Protein AF-0000000083297091 (afdb_homodimer)

InterPro domains:
  IPR038976 Protein snakeskin [PTHR36692] (12-128)

Sequence (276 aa):
MAVNKAAVKAPSGMIKFLCLALTIVVLVLARAGFDGSESTYHNLDHRWLTIITFGGYCIIFSTMIVTYLLGSGVPDKMEIVFSFVGCCLFIATGSVHVEHHSGNDTGLAMGSLSIITGIILFLDCILLAKAMKARGQIMAVNKAAVKAPSGMIKFLCLALTIVVLVLARAGFDGSESTYHNLDHRWLTIITFGGYCIIFSTMIVTYLLGSGVPDKMEIVFSFVGCCLFIATGSVHVEHHSGNDTGLAMGSLSIITGIILFLDCILLAKAMKARGQI

Structure (mmCIF, N/CA/C/O backbone):
data_AF-0000000083297091-model_v1
#
loop_
_entity.id
_entity.type
_entity.pdbx_description
1 polymer 'MARVEL domain-containing protein'
#
loop_
_atom_site.group_PDB
_atom_site.id
_atom_site.type_symbol
_atom_site.label_atom_id
_atom_site.label_alt_id
_atom_site.label_comp_id
_atom_site.label_asym_id
_atom_site.label_entity_id
_atom_site.label_seq_id
_atom_site.pdbx_PDB_ins_code
_atom_site.Cartn_x
_atom_site.Cartn_y
_atom_site.Cartn_z
_atom_site.occupancy
_atom_site.B_iso_or_equiv
_atom_site.auth_seq_id
_atom_site.auth_comp_id
_atom_site.auth_asym_id
_atom_site.auth_atom_id
_atom_site.pdbx_PDB_model_num
ATOM 1 N N . MET A 1 1 ? -9.844 24.438 -5.367 1 38.22 1 MET A N 1
ATOM 2 C CA . MET A 1 1 ? -8.867 23.719 -4.547 1 38.22 1 MET A CA 1
ATOM 3 C C . MET A 1 1 ? -7.559 23.531 -5.305 1 38.22 1 MET A C 1
ATOM 5 O O . MET A 1 1 ? -7.535 22.875 -6.352 1 38.22 1 MET A O 1
ATOM 9 N N . ALA A 1 2 ? -6.727 24.328 -5.352 1 44.31 2 ALA A N 1
ATOM 10 C CA . ALA A 1 2 ? -5.574 24.609 -6.199 1 44.31 2 ALA A CA 1
ATOM 11 C C . ALA A 1 2 ? -4.551 23.484 -6.129 1 44.31 2 ALA A C 1
ATOM 13 O O . ALA A 1 2 ? -4.25 22.969 -5.047 1 44.31 2 ALA A O 1
ATOM 14 N N . VAL A 1 3 ? -4.531 22.578 -7.105 1 51.47 3 VAL A N 1
ATOM 15 C CA . VAL A 1 3 ? -3.357 21.734 -7.281 1 51.47 3 VAL A CA 1
ATOM 16 C C . VAL A 1 3 ? -2.102 22.484 -6.855 1 51.47 3 VAL A C 1
ATOM 18 O O . VAL A 1 3 ? -1.786 23.547 -7.41 1 51.47 3 VAL A O 1
ATOM 21 N N . ASN A 1 4 ? -1.716 22.391 -5.609 1 57.5 4 ASN A N 1
ATOM 22 C CA . ASN A 1 4 ? -0.544 23.156 -5.176 1 57.5 4 ASN A CA 1
ATOM 23 C C . ASN A 1 4 ? 0.713 22.703 -5.918 1 57.5 4 ASN A C 1
ATOM 25 O O . ASN A 1 4 ? 1.406 21.781 -5.477 1 57.5 4 ASN A O 1
ATOM 29 N N . LYS A 1 5 ? 0.743 23.016 -7.191 1 60.75 5 LYS A N 1
ATOM 30 C CA . LYS A 1 5 ? 1.925 22.766 -8.008 1 60.75 5 LYS A CA 1
ATOM 31 C C . LYS A 1 5 ? 3.205 23.047 -7.227 1 60.75 5 LYS A C 1
ATOM 33 O O . LYS A 1 5 ? 4.219 22.375 -7.426 1 60.75 5 LYS A O 1
ATOM 38 N N . ALA A 1 6 ? 3.137 23.953 -6.426 1 59.31 6 ALA A N 1
ATOM 39 C CA . ALA A 1 6 ? 4.309 24.312 -5.633 1 59.31 6 ALA A CA 1
ATOM 40 C C . ALA A 1 6 ? 4.75 23.156 -4.738 1 59.31 6 ALA A C 1
ATOM 42 O O . ALA A 1 6 ? 5.945 22.938 -4.527 1 59.31 6 ALA A O 1
ATOM 43 N N . ALA A 1 7 ? 3.754 22.391 -4.387 1 61.78 7 ALA A N 1
ATOM 44 C CA . ALA A 1 7 ? 4.059 21.266 -3.494 1 61.78 7 ALA A CA 1
ATOM 45 C C . ALA A 1 7 ? 4.684 20.109 -4.258 1 61.78 7 ALA A C 1
ATOM 47 O O . ALA A 1 7 ? 5.598 19.453 -3.76 1 61.78 7 ALA A O 1
ATOM 48 N N . VAL A 1 8 ? 4.18 19.984 -5.453 1 62.72 8 VAL A N 1
ATOM 49 C CA . VAL A 1 8 ? 4.727 18.906 -6.285 1 62.72 8 VAL A CA 1
ATOM 50 C C . VAL A 1 8 ? 6.137 19.281 -6.734 1 62.72 8 VAL A C 1
ATOM 52 O O . VAL A 1 8 ? 6.957 18.406 -7.012 1 62.72 8 VAL A O 1
ATOM 55 N N . LYS A 1 9 ? 6.375 20.438 -6.754 1 64.69 9 LYS A N 1
ATOM 56 C CA . LYS A 1 9 ? 7.676 20.906 -7.227 1 64.69 9 LYS A CA 1
ATOM 57 C C . LYS A 1 9 ? 8.711 20.891 -6.105 1 64.69 9 LYS A C 1
ATOM 59 O O . LYS A 1 9 ? 9.914 20.906 -6.363 1 64.69 9 LYS A O 1
ATOM 64 N N . ALA A 1 10 ? 8.273 20.562 -5.066 1 71.25 10 ALA A N 1
ATOM 65 C CA . ALA A 1 10 ? 9.234 20.484 -3.969 1 71.25 10 ALA A CA 1
ATOM 66 C C . ALA A 1 10 ? 10.094 19.219 -4.09 1 71.25 10 ALA A C 1
ATOM 68 O O . ALA A 1 10 ? 9.68 18.234 -4.707 1 71.25 10 ALA A O 1
ATOM 69 N N . PRO A 1 11 ? 11.375 19.297 -3.807 1 76.12 11 PRO A N 1
ATOM 70 C CA . PRO A 1 11 ? 12.297 18.172 -3.922 1 76.12 11 PRO A CA 1
ATOM 71 C C . PRO A 1 11 ? 11.68 16.859 -3.473 1 76.12 11 PRO A C 1
ATOM 73 O O . PRO A 1 11 ? 11.891 15.82 -4.109 1 76.12 11 PRO A O 1
ATOM 76 N N . SER A 1 12 ? 10.867 16.891 -2.568 1 75.81 12 SER A N 1
ATOM 77 C CA . SER A 1 12 ? 10.211 15.688 -2.078 1 75.81 12 SER A CA 1
ATOM 78 C C . SER A 1 12 ? 9.164 15.188 -3.072 1 75.81 12 SER A C 1
ATOM 80 O O . SER A 1 12 ? 9.008 13.977 -3.256 1 75.81 12 SER A O 1
ATOM 82 N N . GLY A 1 13 ? 8.484 16.109 -3.719 1 78.69 13 GLY A N 1
ATOM 83 C CA . GLY A 1 13 ? 7.504 15.75 -4.727 1 78.69 13 GLY A CA 1
ATOM 84 C C . GLY A 1 13 ? 8.109 15.078 -5.945 1 78.69 13 GLY A C 1
ATOM 85 O O . GLY A 1 13 ? 7.578 14.086 -6.445 1 78.69 13 GLY A O 1
ATOM 86 N N . MET A 1 14 ? 9.266 15.523 -6.336 1 83.44 14 MET A N 1
ATOM 87 C CA . MET A 1 14 ? 9.953 14.977 -7.5 1 83.44 14 MET A CA 1
ATOM 88 C C . MET A 1 14 ? 10.406 13.547 -7.238 1 83.44 14 MET A C 1
ATOM 90 O O . MET A 1 14 ? 10.312 12.688 -8.117 1 83.44 14 MET A O 1
ATOM 94 N N . ILE A 1 15 ? 10.867 13.336 -6.129 1 87.94 15 ILE A N 1
ATOM 95 C CA . ILE A 1 15 ? 11.352 12.008 -5.754 1 87.94 15 ILE A CA 1
ATOM 96 C C . ILE A 1 15 ? 10.188 11.016 -5.75 1 87.94 15 ILE A C 1
ATOM 98 O O . ILE A 1 15 ? 10.344 9.867 -6.164 1 87.94 15 ILE A O 1
ATOM 102 N N . LYS A 1 16 ? 9.062 11.562 -5.355 1 84.56 16 LYS A N 1
ATOM 103 C CA . LYS A 1 16 ? 7.898 10.688 -5.297 1 84.56 16 LYS A CA 1
ATOM 104 C C . LYS A 1 16 ? 7.438 10.297 -6.695 1 84.56 16 LYS A C 1
ATOM 106 O O . LYS A 1 16 ? 6.98 9.172 -6.91 1 84.56 16 LYS A O 1
ATOM 111 N N . PHE A 1 17 ? 7.613 11.188 -7.562 1 89 17 PHE A N 1
ATOM 112 C CA . PHE A 1 17 ? 7.258 10.883 -8.945 1 89 17 PHE A CA 1
ATOM 113 C C . PHE A 1 17 ? 8.227 9.867 -9.539 1 89 17 PHE A C 1
ATOM 115 O O . PHE A 1 17 ? 7.809 8.953 -10.258 1 89 17 PHE A O 1
ATOM 122 N N . LEU A 1 18 ? 9.406 10.102 -9.227 1 91.25 18 LEU A N 1
ATOM 123 C CA . LEU A 1 18 ? 10.43 9.172 -9.695 1 91.25 18 LEU A CA 1
ATOM 124 C C . LEU A 1 18 ? 10.195 7.773 -9.133 1 91.25 18 LEU A C 1
ATOM 126 O O . LEU A 1 18 ? 10.289 6.781 -9.859 1 91.25 18 LEU A O 1
ATOM 130 N N . CYS A 1 19 ? 9.852 7.73 -7.883 1 94.56 19 CYS A N 1
ATOM 131 C CA . CYS A 1 19 ? 9.602 6.453 -7.227 1 94.56 19 CYS A CA 1
ATOM 132 C C . CYS A 1 19 ? 8.398 5.754 -7.844 1 94.56 19 CYS A C 1
ATOM 134 O O . CYS A 1 19 ? 8.422 4.539 -8.062 1 94.56 19 CYS A O 1
ATOM 136 N N . LEU A 1 20 ? 7.422 6.539 -8.117 1 93.75 20 LEU A N 1
ATOM 137 C CA . LEU A 1 20 ? 6.227 5.969 -8.734 1 93.75 20 LEU A CA 1
ATOM 138 C C . LEU A 1 20 ? 6.547 5.41 -10.117 1 93.75 20 LEU A C 1
ATOM 140 O O . LEU A 1 20 ? 6.156 4.285 -10.445 1 93.75 20 LEU A O 1
ATOM 144 N N . ALA A 1 21 ? 7.227 6.188 -10.898 1 94.06 21 ALA A N 1
ATOM 145 C CA . ALA A 1 21 ? 7.602 5.754 -12.242 1 94.06 21 ALA A CA 1
ATOM 146 C C . ALA A 1 21 ? 8.398 4.449 -12.195 1 94.06 21 ALA A C 1
ATOM 148 O O . ALA A 1 21 ? 8.094 3.508 -12.93 1 94.06 21 ALA A O 1
ATOM 149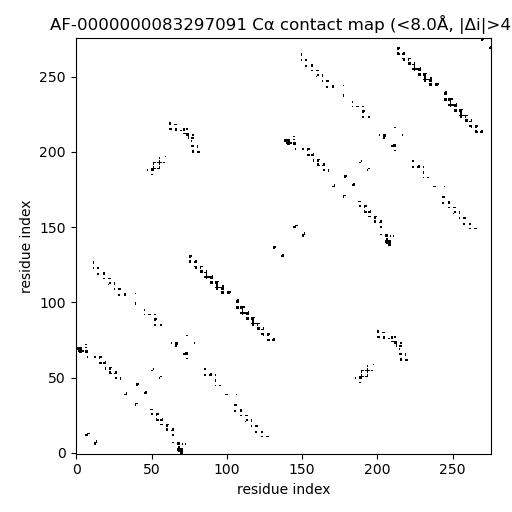 N N . LEU A 1 22 ? 9.375 4.363 -11.375 1 95.5 22 LEU A N 1
ATOM 150 C CA . LEU A 1 22 ? 10.211 3.174 -11.25 1 95.5 22 LEU A CA 1
ATOM 151 C C . LEU A 1 22 ? 9.391 1.985 -10.75 1 95.5 22 LEU A C 1
ATOM 153 O O . LEU A 1 22 ? 9.578 0.86 -11.219 1 95.5 22 LEU A O 1
ATOM 157 N N . THR A 1 23 ? 8.508 2.279 -9.773 1 95.31 23 THR A N 1
ATOM 158 C CA . THR A 1 23 ? 7.676 1.223 -9.211 1 95.31 23 THR A CA 1
ATOM 159 C C . THR A 1 23 ? 6.777 0.613 -10.281 1 95.31 23 THR A C 1
ATOM 161 O O . THR A 1 23 ? 6.57 -0.602 -10.312 1 95.31 23 THR A O 1
ATOM 164 N N . ILE A 1 24 ? 6.246 1.419 -11.188 1 94.62 24 ILE A N 1
ATOM 165 C CA . ILE A 1 24 ? 5.41 0.93 -12.281 1 94.62 24 ILE A CA 1
ATOM 166 C C . ILE A 1 24 ? 6.238 0.053 -13.219 1 94.62 24 ILE A C 1
ATOM 168 O O . ILE A 1 24 ? 5.793 -1.021 -13.625 1 94.62 24 ILE A O 1
ATOM 172 N N . VAL A 1 25 ? 7.43 0.491 -13.555 1 93.88 25 VAL A N 1
ATOM 173 C CA . VAL A 1 25 ? 8.312 -0.243 -14.453 1 93.88 25 VAL A CA 1
ATOM 174 C C . VAL A 1 25 ? 8.617 -1.62 -13.867 1 93.88 25 VAL A C 1
ATOM 176 O O . VAL A 1 25 ? 8.523 -2.633 -14.562 1 93.88 25 VAL A O 1
ATOM 179 N N . VAL A 1 26 ? 8.953 -1.673 -12.57 1 93.25 26 VAL A N 1
ATOM 180 C CA . VAL A 1 26 ? 9.328 -2.949 -11.969 1 93.25 26 VAL A CA 1
ATOM 181 C C . VAL A 1 26 ? 8.102 -3.85 -11.859 1 93.25 26 VAL A C 1
ATOM 183 O O . VAL A 1 26 ? 8.211 -5.074 -11.969 1 93.25 26 VAL A O 1
ATOM 186 N N . LEU A 1 27 ? 6.969 -3.24 -11.68 1 92.12 27 LEU A N 1
ATOM 187 C CA . LEU A 1 27 ? 5.734 -4.008 -11.609 1 92.12 27 LEU A CA 1
ATOM 188 C C . LEU A 1 27 ? 5.426 -4.676 -12.945 1 92.12 27 LEU A C 1
ATOM 190 O O . LEU A 1 27 ? 5.035 -5.844 -12.984 1 92.12 27 LEU A O 1
ATOM 194 N N . VAL A 1 28 ? 5.543 -3.9 -14.008 1 89.38 28 VAL A N 1
ATOM 195 C CA . VAL A 1 28 ? 5.297 -4.426 -15.344 1 89.38 28 VAL A CA 1
ATOM 196 C C . VAL A 1 28 ? 6.305 -5.531 -15.664 1 89.38 28 VAL A C 1
ATOM 198 O O . VAL A 1 28 ? 5.945 -6.562 -16.234 1 89.38 28 VAL A O 1
ATOM 201 N N . LEU A 1 29 ? 7.508 -5.383 -15.289 1 86.19 29 LEU A N 1
ATOM 202 C CA . LEU A 1 29 ? 8.539 -6.391 -15.492 1 86.19 29 LEU A CA 1
ATOM 203 C C . LEU A 1 29 ? 8.234 -7.652 -14.695 1 86.19 29 LEU A C 1
ATOM 205 O O . LEU A 1 29 ? 8.469 -8.766 -15.164 1 86.19 29 LEU A O 1
ATOM 209 N N . ALA A 1 30 ? 7.836 -7.418 -13.453 1 86.38 30 ALA A N 1
ATOM 210 C CA . ALA A 1 30 ? 7.477 -8.547 -12.609 1 86.38 30 ALA A CA 1
ATOM 211 C C . ALA A 1 30 ? 6.355 -9.375 -13.234 1 86.38 30 ALA A C 1
ATOM 213 O O . ALA A 1 30 ? 6.359 -10.602 -13.156 1 86.38 30 ALA A O 1
ATOM 214 N N . ARG A 1 3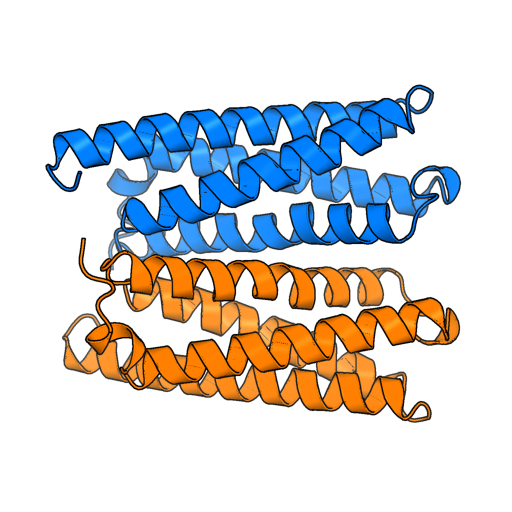1 ? 5.438 -8.711 -13.852 1 84.06 31 ARG A N 1
ATOM 215 C CA . ARG A 1 31 ? 4.34 -9.406 -14.508 1 84.06 31 ARG A CA 1
ATOM 216 C C . ARG A 1 31 ? 4.824 -10.148 -15.75 1 84.06 31 ARG A C 1
ATOM 218 O O . ARG A 1 31 ? 4.398 -11.273 -16.016 1 84.06 31 ARG A O 1
ATOM 225 N N . ALA A 1 32 ? 5.617 -9.523 -16.5 1 80.81 32 ALA A N 1
ATOM 226 C CA . ALA A 1 32 ? 6.191 -10.148 -17.688 1 80.81 32 ALA A CA 1
ATOM 227 C C . ALA A 1 32 ? 7.051 -11.352 -17.328 1 80.81 32 ALA A C 1
ATOM 229 O O . ALA A 1 32 ? 7.098 -12.336 -18.062 1 80.81 32 ALA A O 1
ATOM 230 N N . GLY A 1 33 ? 7.699 -11.188 -16.219 1 74.06 33 GLY A N 1
ATOM 231 C CA . GLY A 1 33 ? 8.5 -12.312 -15.758 1 74.06 33 GLY A CA 1
ATOM 232 C C . GLY A 1 33 ? 7.664 -13.492 -15.297 1 74.06 33 GLY A C 1
ATOM 233 O O . GLY A 1 33 ? 8.086 -14.641 -15.422 1 74.06 33 GLY A O 1
ATOM 234 N N . PHE A 1 34 ? 6.551 -13.195 -14.641 1 67.88 34 PHE A N 1
ATOM 235 C CA . PHE A 1 34 ? 5.656 -14.25 -14.164 1 67.88 34 PHE A CA 1
ATOM 236 C C . PHE A 1 34 ? 5.035 -15 -15.336 1 67.88 34 PHE A C 1
ATOM 238 O O . PHE A 1 34 ? 4.805 -16.203 -15.25 1 67.88 34 PHE A O 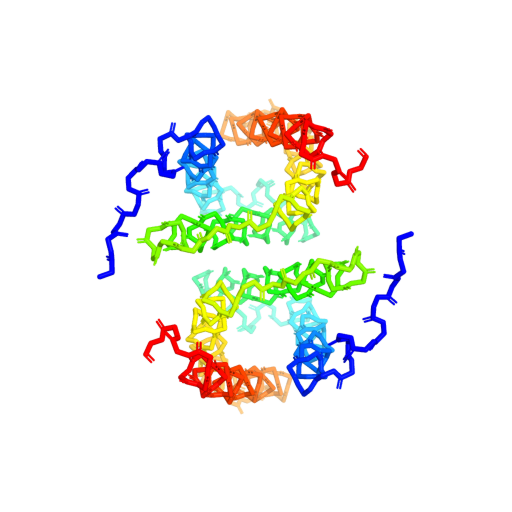1
ATOM 245 N N . ASP A 1 35 ? 4.629 -14.273 -16.266 1 61.59 35 ASP A N 1
ATOM 246 C CA . ASP A 1 35 ? 4.043 -14.906 -17.438 1 61.59 35 ASP A CA 1
ATOM 247 C C . ASP A 1 35 ? 5.051 -15.828 -18.125 1 61.59 35 ASP A C 1
ATOM 249 O O . ASP A 1 35 ? 4.676 -16.859 -18.703 1 61.59 35 ASP A O 1
ATOM 253 N N . GLY A 1 36 ? 6.125 -15.281 -18.359 1 51.91 36 GLY A N 1
ATOM 254 C CA . GLY A 1 36 ? 7.105 -16.078 -19.062 1 51.91 36 GLY A CA 1
ATOM 255 C C . GLY A 1 36 ? 7.664 -17.219 -18.234 1 51.91 36 GLY A C 1
ATOM 256 O O . GLY A 1 36 ? 7.973 -18.297 -18.766 1 51.91 36 GLY A O 1
ATOM 257 N N . SER A 1 37 ? 8.367 -17.078 -16.953 1 49.59 37 SER A N 1
ATOM 258 C CA . SER A 1 37 ? 9.258 -18.062 -16.359 1 49.59 37 SER A CA 1
ATOM 259 C C . SER A 1 37 ? 8.719 -18.562 -15.016 1 49.59 37 SER A C 1
ATOM 261 O O . SER A 1 37 ? 8.641 -17.797 -14.055 1 49.59 37 SER A O 1
ATOM 263 N N . GLU A 1 38 ? 7.57 -19.375 -14.977 1 49.22 38 GLU A N 1
ATOM 264 C CA . GLU A 1 38 ? 7.391 -20.156 -13.766 1 49.22 38 GLU A CA 1
ATOM 265 C C . GLU A 1 38 ? 8.672 -20.188 -12.938 1 49.22 38 GLU A C 1
ATOM 267 O O . GLU A 1 38 ? 8.625 -20.266 -11.703 1 49.22 38 GLU A O 1
ATOM 272 N N . SER A 1 39 ? 9.719 -20.141 -13.75 1 48.09 39 SER A N 1
ATOM 273 C CA . SER A 1 39 ? 11.062 -20.406 -13.242 1 48.09 39 SER A CA 1
ATOM 274 C C . SER A 1 39 ? 11.539 -19.266 -12.336 1 48.09 39 SER A C 1
ATOM 276 O O . SER A 1 39 ? 12.383 -19.469 -11.469 1 48.09 39 SER A O 1
ATOM 278 N N . THR A 1 40 ? 10.93 -18.047 -12.523 1 51.28 40 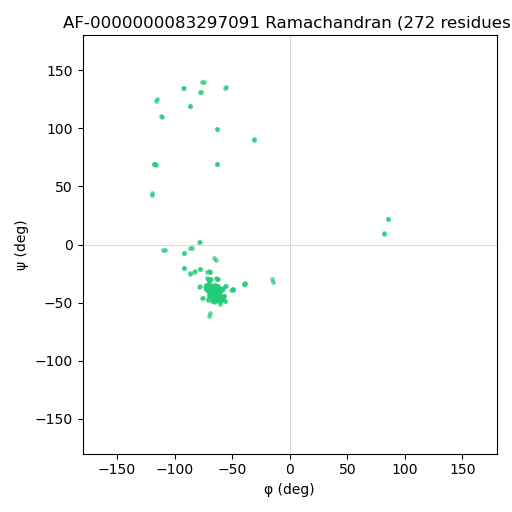THR A N 1
ATOM 279 C CA . THR A 1 40 ? 11.547 -16.906 -11.836 1 51.28 40 THR A CA 1
ATOM 280 C C . THR A 1 40 ? 11.062 -16.828 -10.391 1 51.28 40 THR A C 1
ATOM 282 O O . THR A 1 40 ? 11.805 -16.391 -9.508 1 51.28 40 THR A O 1
ATOM 285 N N . TYR A 1 41 ? 9.906 -17.422 -10.266 1 57.38 41 TYR A N 1
ATOM 286 C CA . TYR A 1 41 ? 9.398 -17.266 -8.906 1 57.38 41 TYR A CA 1
ATOM 287 C C . TYR A 1 41 ? 9.242 -18.609 -8.227 1 57.38 41 TYR A C 1
ATOM 289 O O . TYR A 1 41 ? 8.18 -19.234 -8.312 1 57.38 41 TYR A O 1
ATOM 297 N N . HIS A 1 42 ? 10.336 -19.25 -7.938 1 56.47 42 HIS A N 1
ATOM 298 C CA . HIS A 1 42 ? 10.352 -20.609 -7.402 1 56.47 42 HIS A CA 1
ATOM 299 C C . HIS A 1 42 ? 9.695 -20.672 -6.027 1 56.47 42 HIS A C 1
ATOM 301 O O . HIS A 1 42 ? 9.055 -21.672 -5.684 1 56.47 42 HIS A O 1
ATOM 307 N N . ASN A 1 43 ? 9.805 -19.516 -5.336 1 71.75 43 ASN A N 1
ATOM 308 C CA . ASN A 1 43 ? 9.328 -19.609 -3.963 1 71.75 43 ASN A CA 1
ATOM 309 C C . ASN A 1 43 ? 8.117 -18.703 -3.729 1 71.75 43 ASN A C 1
ATOM 311 O O . ASN A 1 43 ? 8.078 -17.578 -4.207 1 71.75 43 ASN A O 1
ATOM 315 N N . LEU A 1 44 ? 7.031 -19.328 -3.27 1 75.12 44 LEU A N 1
ATOM 316 C CA . LEU A 1 44 ? 5.77 -18.641 -2.994 1 75.12 44 LEU A CA 1
ATOM 317 C C . LEU A 1 44 ? 6 -17.391 -2.152 1 75.12 44 LEU A C 1
ATOM 319 O O . LEU A 1 44 ? 5.391 -16.344 -2.404 1 75.12 44 LEU A O 1
ATOM 323 N N . ASP A 1 45 ? 6.914 -17.484 -1.211 1 79.62 45 ASP A N 1
ATOM 324 C CA . ASP A 1 45 ? 7.203 -16.375 -0.31 1 79.62 45 ASP A CA 1
ATOM 325 C C . ASP A 1 45 ? 7.816 -15.195 -1.068 1 79.62 45 ASP A C 1
ATOM 327 O O . ASP A 1 45 ? 7.48 -14.039 -0.805 1 79.62 45 ASP A O 1
ATOM 331 N N . HIS A 1 46 ? 8.602 -15.578 -2.018 1 81.12 46 HIS A N 1
ATOM 332 C CA . HIS A 1 46 ? 9.258 -14.547 -2.811 1 81.12 46 HIS A CA 1
ATOM 333 C C . HIS A 1 46 ? 8.273 -13.859 -3.75 1 81.12 46 HIS A C 1
ATOM 335 O O . HIS A 1 46 ? 8.352 -12.648 -3.961 1 81.12 46 HIS A O 1
ATOM 341 N N . ARG A 1 47 ? 7.379 -14.625 -4.207 1 82.56 47 ARG A N 1
ATOM 342 C CA . ARG A 1 47 ? 6.359 -14.102 -5.105 1 82.56 47 ARG A CA 1
ATOM 343 C C . ARG A 1 47 ? 5.434 -13.133 -4.379 1 82.56 47 ARG A C 1
ATOM 345 O O . ARG A 1 47 ? 5.16 -12.039 -4.879 1 82.56 47 ARG A O 1
ATOM 352 N N . TRP A 1 48 ? 5.066 -13.531 -3.225 1 85.69 48 TRP A N 1
ATOM 353 C CA . TRP A 1 48 ? 4.156 -12.703 -2.439 1 85.69 48 TRP A CA 1
ATOM 354 C C . TRP A 1 48 ? 4.816 -11.391 -2.035 1 85.69 48 TRP A C 1
ATOM 356 O O . TRP A 1 48 ? 4.199 -10.328 -2.119 1 85.69 48 TRP A O 1
ATOM 366 N N . LEU A 1 49 ? 6.012 -11.539 -1.725 1 87.81 49 LEU A N 1
ATOM 367 C CA . LEU A 1 49 ? 6.762 -10.359 -1.305 1 87.81 49 LEU A CA 1
ATOM 368 C C . LEU A 1 49 ? 6.93 -9.383 -2.463 1 87.81 49 LEU A C 1
ATOM 370 O O . LEU A 1 49 ? 6.762 -8.172 -2.289 1 87.81 49 LEU A O 1
ATOM 374 N N . THR A 1 50 ? 7.164 -9.898 -3.555 1 90.5 50 THR A N 1
ATOM 375 C CA . THR A 1 50 ? 7.402 -9.078 -4.734 1 90.5 50 THR A CA 1
ATOM 376 C C . THR A 1 50 ? 6.125 -8.359 -5.164 1 90.5 50 THR A C 1
ATOM 378 O O . THR A 1 50 ? 6.137 -7.152 -5.406 1 90.5 50 THR A O 1
ATOM 381 N N . ILE A 1 51 ? 5.055 -9.07 -5.16 1 90.5 51 ILE A N 1
ATOM 382 C CA . ILE A 1 51 ? 3.785 -8.531 -5.633 1 90.5 51 ILE A CA 1
ATOM 383 C C . ILE A 1 51 ? 3.266 -7.492 -4.641 1 90.5 51 ILE A C 1
ATOM 385 O O . ILE A 1 51 ? 2.797 -6.422 -5.043 1 90.5 51 ILE A O 1
ATOM 389 N N . ILE A 1 52 ? 3.432 -7.777 -3.418 1 93.06 52 ILE A N 1
ATOM 390 C CA . ILE A 1 52 ? 2.973 -6.879 -2.365 1 93.06 52 ILE A CA 1
ATOM 391 C C . ILE A 1 52 ? 3.791 -5.59 -2.395 1 93.06 52 ILE A C 1
ATOM 393 O O . ILE A 1 52 ? 3.234 -4.492 -2.311 1 93.06 52 ILE A O 1
ATOM 397 N N . THR A 1 53 ? 5.059 -5.754 -2.535 1 95.31 53 THR A N 1
ATOM 398 C CA . THR A 1 53 ? 5.957 -4.602 -2.492 1 95.31 53 THR A CA 1
ATOM 399 C C . THR A 1 53 ? 5.734 -3.699 -3.703 1 95.31 53 THR A C 1
ATOM 401 O O . THR A 1 53 ? 5.484 -2.502 -3.553 1 95.31 53 THR A O 1
ATOM 404 N N . PHE A 1 54 ? 5.688 -4.273 -4.848 1 94.31 54 PHE A N 1
ATOM 405 C CA . PHE A 1 54 ? 5.594 -3.482 -6.07 1 94.31 54 PHE A CA 1
ATOM 406 C C . PHE A 1 54 ? 4.184 -2.941 -6.254 1 94.31 54 PHE A C 1
ATOM 408 O O . PHE A 1 54 ? 4 -1.758 -6.551 1 94.31 54 PHE A O 1
ATOM 415 N N . GLY A 1 55 ? 3.299 -3.777 -6.059 1 94.31 55 GLY A N 1
ATOM 416 C CA . GLY A 1 55 ? 1.918 -3.35 -6.211 1 94.31 55 GLY A CA 1
ATOM 417 C C . GLY A 1 55 ? 1.458 -2.418 -5.105 1 94.31 55 GLY A C 1
ATOM 418 O O . GLY A 1 55 ? 0.792 -1.414 -5.367 1 94.31 55 GLY A O 1
ATOM 419 N N . GLY A 1 56 ? 1.766 -2.844 -3.885 1 94.62 56 GLY A N 1
ATOM 420 C CA . GLY A 1 56 ? 1.398 -2.012 -2.75 1 94.62 56 GLY A CA 1
ATOM 421 C C . GLY A 1 56 ? 1.975 -0.611 -2.824 1 94.62 56 GLY A C 1
ATOM 422 O O . GLY A 1 56 ? 1.267 0.37 -2.59 1 94.62 56 GLY A O 1
ATOM 423 N N . TYR A 1 57 ? 3.164 -0.482 -3.164 1 96.38 57 TYR A N 1
ATOM 424 C CA . TYR A 1 57 ? 3.812 0.823 -3.174 1 96.38 57 TYR A CA 1
ATOM 425 C C . TYR A 1 57 ? 3.408 1.624 -4.406 1 96.38 57 TYR A C 1
ATOM 427 O O . TYR A 1 57 ? 3.557 2.848 -4.438 1 96.38 57 TYR A O 1
ATOM 435 N N . CYS A 1 58 ? 2.941 0.921 -5.414 1 94.31 58 CYS A N 1
ATOM 436 C CA . CYS A 1 58 ? 2.316 1.657 -6.504 1 94.31 58 CYS A CA 1
ATOM 437 C C . CYS A 1 58 ? 1.098 2.43 -6.016 1 94.31 58 CYS A C 1
ATOM 439 O O . CYS A 1 58 ? 0.918 3.598 -6.363 1 94.31 58 CYS A O 1
ATOM 441 N N . ILE A 1 59 ? 0.332 1.855 -5.164 1 94.5 59 ILE A N 1
ATOM 442 C CA . ILE A 1 59 ? -0.855 2.48 -4.594 1 94.5 59 ILE A CA 1
ATOM 443 C C . ILE A 1 59 ? -0.441 3.615 -3.658 1 94.5 59 ILE A C 1
ATOM 445 O O . ILE A 1 59 ? -0.993 4.715 -3.727 1 94.5 59 ILE A O 1
ATOM 449 N N . ILE A 1 60 ? 0.561 3.381 -2.854 1 94.06 60 ILE A N 1
ATOM 450 C CA . ILE A 1 60 ? 0.999 4.336 -1.841 1 94.06 60 ILE A CA 1
ATOM 451 C C . ILE A 1 60 ? 1.526 5.598 -2.518 1 94.06 60 ILE A C 1
ATOM 453 O O . ILE A 1 60 ? 1.121 6.711 -2.172 1 94.06 60 ILE A O 1
ATOM 457 N N . PHE A 1 61 ? 2.361 5.496 -3.543 1 93.25 61 PHE A N 1
ATOM 458 C CA . PHE A 1 61 ? 2.934 6.656 -4.215 1 93.25 61 PHE A CA 1
ATOM 459 C C . PHE A 1 61 ? 1.866 7.414 -4.996 1 93.25 61 PHE A C 1
ATOM 461 O O . PHE A 1 61 ? 1.841 8.648 -4.988 1 93.25 61 PHE A O 1
ATOM 468 N N . SER A 1 62 ? 0.999 6.711 -5.609 1 91.31 62 SER A N 1
ATOM 469 C CA . SER A 1 62 ? -0.083 7.344 -6.355 1 91.31 62 SER A CA 1
ATOM 470 C C . SER A 1 62 ? -0.981 8.164 -5.438 1 91.31 62 SER A C 1
ATOM 472 O O . SER A 1 62 ? -1.383 9.281 -5.785 1 91.31 62 SER A O 1
ATOM 474 N N . THR A 1 63 ? -1.255 7.57 -4.246 1 90.25 63 THR A N 1
ATOM 475 C CA . THR A 1 63 ? -2.117 8.25 -3.287 1 90.25 63 THR A CA 1
ATOM 476 C C . THR A 1 63 ? -1.425 9.492 -2.725 1 90.25 63 THR A C 1
ATOM 478 O O . THR A 1 63 ? -2.066 10.523 -2.51 1 90.25 63 THR A O 1
ATOM 481 N N . MET A 1 64 ? -0.132 9.445 -2.533 1 88.44 64 MET A N 1
ATOM 482 C CA . MET A 1 64 ? 0.622 10.586 -2.027 1 88.44 64 MET A CA 1
ATOM 483 C C . MET A 1 64 ? 0.632 11.727 -3.041 1 88.44 64 MET A C 1
ATOM 485 O O . MET A 1 64 ? 0.486 12.891 -2.674 1 88.44 64 MET A O 1
ATOM 489 N N . ILE A 1 65 ? 0.746 11.359 -4.246 1 88.12 65 ILE A N 1
ATOM 490 C CA . ILE A 1 65 ? 0.748 12.359 -5.309 1 88.12 65 ILE A CA 1
ATOM 491 C C . ILE A 1 65 ? -0.625 13.023 -5.395 1 88.12 65 ILE A C 1
ATOM 493 O O . ILE A 1 65 ? -0.724 14.25 -5.492 1 88.12 65 ILE A O 1
ATOM 497 N N . VAL A 1 66 ? -1.692 12.234 -5.273 1 87.56 66 VAL A N 1
ATOM 498 C CA . VAL A 1 66 ? -3.057 12.75 -5.324 1 87.56 66 VAL A CA 1
ATOM 499 C C . VAL A 1 66 ? -3.301 13.688 -4.145 1 87.56 66 VAL A C 1
ATOM 501 O O . VAL A 1 66 ? -3.939 14.734 -4.293 1 87.56 66 VAL A O 1
ATOM 504 N N . THR A 1 67 ? -2.744 13.312 -2.988 1 85.19 67 THR A N 1
ATOM 505 C CA . THR A 1 67 ? -2.902 14.141 -1.799 1 85.19 67 THR A CA 1
ATOM 506 C C . THR A 1 67 ? -2.193 15.484 -1.977 1 85.19 67 THR A C 1
ATOM 508 O O . THR A 1 67 ? -2.709 16.516 -1.564 1 85.19 67 THR A O 1
ATOM 511 N N . TYR A 1 68 ? -1.063 15.422 -2.584 1 82.19 68 TYR A N 1
ATOM 512 C CA . TYR A 1 68 ? -0.338 16.656 -2.875 1 82.19 68 TYR A CA 1
ATOM 513 C C . TYR A 1 68 ? -1.128 17.547 -3.83 1 82.19 68 TYR A C 1
ATOM 515 O O . TYR A 1 68 ? -1.168 18.766 -3.664 1 82.19 68 TYR A O 1
ATOM 523 N N . LEU A 1 69 ? -1.769 16.906 -4.73 1 81.06 69 LEU A N 1
ATOM 524 C CA . LEU A 1 69 ? -2.535 17.641 -5.734 1 81.06 69 LEU A CA 1
ATOM 525 C C . LEU A 1 69 ? -3.787 18.25 -5.117 1 81.06 69 LEU A C 1
ATOM 527 O O . LEU A 1 69 ? -4.27 19.297 -5.578 1 81.06 69 LEU A O 1
ATOM 531 N N . LEU A 1 70 ? -4.32 17.625 -4.07 1 81.56 70 LEU A N 1
ATOM 532 C CA . LEU A 1 70 ? -5.504 18.141 -3.393 1 81.56 70 LEU A CA 1
ATOM 533 C C . LEU A 1 70 ? -5.137 19.281 -2.459 1 81.56 70 LEU A C 1
ATOM 535 O O . LEU A 1 70 ? -6.02 19.969 -1.927 1 81.56 70 LEU A O 1
ATOM 539 N N . GLY A 1 71 ? -3.814 19.688 -2.414 1 75.94 71 GLY A N 1
ATOM 540 C CA . GLY A 1 71 ? -3.369 20.828 -1.641 1 75.94 71 GLY A CA 1
ATOM 541 C C . GLY A 1 71 ? -3.154 20.516 -0.172 1 75.94 71 GLY A C 1
ATOM 542 O O . GLY A 1 71 ? -3.172 21.422 0.671 1 75.94 71 GLY A O 1
ATOM 543 N N . SER A 1 72 ? -3.244 19.203 0.06 1 75.75 72 SER A N 1
ATOM 544 C CA . SER A 1 72 ? -2.992 18.859 1.455 1 75.75 72 SER A CA 1
ATOM 545 C C . SER A 1 72 ? -1.521 18.531 1.685 1 75.75 72 SER A C 1
ATOM 547 O O . SER A 1 72 ? -0.855 18 0.797 1 75.75 72 SER A O 1
ATOM 549 N N . GLY A 1 73 ? -0.958 19.016 2.662 1 74.06 73 GLY A N 1
ATOM 550 C CA . GLY A 1 73 ? 0.41 18.672 3.014 1 74.06 73 GLY A CA 1
ATOM 551 C C . GLY A 1 73 ? 0.528 17.312 3.689 1 74.06 73 GLY A C 1
ATOM 552 O O . GLY A 1 73 ? -0.401 16.875 4.367 1 74.06 73 GLY A O 1
ATOM 553 N N . VAL A 1 74 ? 1.406 16.516 3.254 1 79.5 74 VAL A N 1
ATOM 554 C CA . VAL A 1 74 ? 1.687 15.25 3.924 1 79.5 74 VAL A CA 1
ATOM 555 C C . VAL A 1 74 ? 2.721 15.469 5.023 1 79.5 74 VAL A C 1
ATOM 557 O O . VAL A 1 74 ? 3.789 16.031 4.777 1 79.5 74 VAL A O 1
ATOM 560 N N . PRO A 1 75 ? 2.232 15.156 6.191 1 83.38 75 PRO A N 1
ATOM 561 C CA . PRO A 1 75 ? 3.203 15.32 7.277 1 83.38 75 PRO A CA 1
ATOM 562 C C . PRO A 1 75 ? 4.488 14.531 7.043 1 83.38 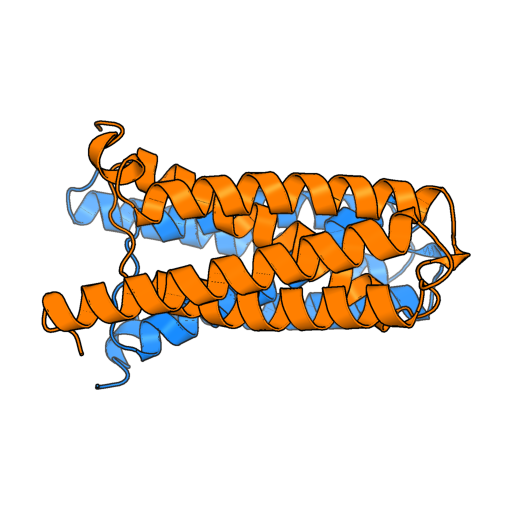75 PRO A C 1
ATOM 564 O O . PRO A 1 75 ? 4.441 13.383 6.598 1 83.38 75 PRO A O 1
ATOM 567 N N . ASP A 1 76 ? 5.562 15.055 7.254 1 85.69 76 ASP A N 1
ATOM 568 C CA . ASP A 1 76 ? 6.879 14.461 7.031 1 85.69 76 ASP A CA 1
ATOM 569 C C . ASP A 1 76 ? 7.023 13.148 7.793 1 85.69 76 ASP A C 1
ATOM 571 O O . ASP A 1 76 ? 7.664 12.211 7.312 1 85.69 76 ASP A O 1
ATOM 575 N N . LYS A 1 77 ? 6.43 13.117 8.945 1 84.38 77 LYS A N 1
ATOM 576 C CA . LYS A 1 77 ? 6.551 11.93 9.789 1 84.38 77 LYS A CA 1
ATOM 577 C C . LYS A 1 77 ? 5.91 10.719 9.117 1 84.38 77 LYS A C 1
ATOM 579 O O . LYS A 1 77 ? 6.434 9.602 9.219 1 84.38 77 LYS A O 1
ATOM 584 N N . MET A 1 78 ? 4.797 10.992 8.5 1 87.19 78 MET A N 1
ATOM 585 C CA . MET A 1 78 ? 4.117 9.914 7.789 1 87.19 78 MET A CA 1
ATOM 586 C C . MET A 1 78 ? 4.914 9.484 6.562 1 87.19 78 MET A C 1
ATOM 588 O O . MET A 1 78 ? 5.051 8.289 6.293 1 87.19 78 MET A O 1
ATOM 592 N N . GLU A 1 79 ? 5.418 10.406 5.891 1 90.19 79 GLU A N 1
ATOM 593 C CA . GLU A 1 79 ? 6.191 10.125 4.684 1 90.19 79 GLU A CA 1
ATOM 594 C C . GLU A 1 79 ? 7.453 9.336 5.008 1 90.19 79 GLU A C 1
ATOM 596 O O . GLU A 1 79 ? 7.828 8.422 4.262 1 90.19 79 GLU A O 1
ATOM 601 N N . ILE A 1 80 ? 8.039 9.742 6.102 1 90.62 80 ILE A N 1
ATOM 602 C CA . ILE A 1 80 ? 9.273 9.062 6.465 1 90.62 80 ILE A CA 1
ATOM 603 C C . ILE A 1 80 ? 8.977 7.605 6.82 1 90.62 80 ILE A C 1
ATOM 605 O O . ILE A 1 80 ? 9.781 6.715 6.527 1 90.62 80 ILE A O 1
ATOM 609 N N . VAL A 1 81 ? 7.934 7.359 7.445 1 90.94 81 VAL A N 1
ATOM 610 C CA . VAL A 1 81 ? 7.566 6 7.824 1 90.94 81 VAL A CA 1
ATOM 611 C C . VAL A 1 81 ? 7.316 5.164 6.57 1 90.94 81 VAL A C 1
ATOM 613 O O . VAL A 1 81 ? 7.844 4.059 6.441 1 90.94 81 VAL A O 1
ATOM 616 N N . PHE A 1 82 ? 6.574 5.699 5.637 1 93.31 82 PHE A N 1
ATOM 617 C CA . PHE A 1 82 ? 6.305 5.004 4.387 1 93.31 82 PHE A CA 1
ATOM 618 C C . PHE A 1 82 ? 7.598 4.734 3.625 1 93.31 82 PHE A C 1
ATOM 620 O O . PHE A 1 82 ? 7.789 3.641 3.088 1 93.31 82 PHE A O 1
ATOM 627 N N . SER A 1 83 ? 8.391 5.73 3.633 1 94.81 83 SER A N 1
ATOM 628 C CA . SER A 1 83 ? 9.641 5.621 2.877 1 94.81 83 SER A CA 1
ATOM 629 C C . SER A 1 83 ? 10.578 4.605 3.514 1 94.81 83 SER A C 1
ATOM 631 O O . SER A 1 83 ? 11.266 3.863 2.811 1 94.81 83 SER A O 1
ATOM 633 N N . PHE A 1 84 ? 10.625 4.605 4.828 1 93.19 84 PHE A N 1
ATOM 634 C CA . PHE A 1 84 ? 11.508 3.684 5.531 1 93.19 84 PHE A CA 1
ATOM 635 C C . PHE A 1 84 ? 11.07 2.24 5.316 1 93.19 84 PHE A C 1
ATOM 637 O O . PHE A 1 84 ? 11.883 1.385 4.961 1 93.19 84 PHE A O 1
ATOM 644 N N . VAL A 1 85 ? 9.82 1.962 5.508 1 93.88 85 VAL A N 1
ATOM 645 C CA . VAL A 1 85 ? 9.273 0.625 5.305 1 93.88 85 VAL A CA 1
ATOM 646 C C . VAL A 1 85 ? 9.477 0.198 3.854 1 93.88 85 VAL A C 1
ATOM 648 O O . VAL A 1 85 ? 9.898 -0.93 3.586 1 93.88 85 VAL A O 1
ATOM 651 N N . GLY A 1 86 ? 9.18 1.086 2.939 1 95.69 86 GLY A N 1
ATOM 652 C CA . GLY A 1 86 ? 9.367 0.795 1.527 1 95.69 86 GLY A CA 1
ATOM 653 C C . GLY A 1 86 ? 10.812 0.492 1.164 1 95.69 86 GLY A C 1
ATOM 654 O O . GLY A 1 86 ? 11.078 -0.435 0.398 1 95.69 86 GLY A O 1
ATOM 655 N N . CYS A 1 87 ? 11.703 1.275 1.689 1 95.81 87 CYS A N 1
ATOM 656 C CA . CYS A 1 87 ? 13.117 1.071 1.4 1 95.81 87 CYS A CA 1
ATOM 657 C C . CYS A 1 87 ? 13.555 -0.334 1.795 1 95.81 87 CYS A C 1
ATOM 659 O O . CYS A 1 87 ? 14.211 -1.028 1.013 1 95.81 87 CYS A O 1
ATOM 661 N N . CYS A 1 88 ? 13.156 -0.779 2.955 1 95.62 88 CYS A N 1
ATOM 662 C CA . CYS A 1 88 ? 13.508 -2.111 3.438 1 95.62 88 CYS A CA 1
ATOM 663 C C . CYS A 1 88 ? 12.898 -3.189 2.545 1 95.62 88 CYS A C 1
ATOM 665 O O . CYS A 1 88 ? 13.586 -4.133 2.15 1 95.62 88 CYS A O 1
ATOM 667 N N . LEU A 1 89 ? 11.672 -3.049 2.158 1 95.5 89 LEU A N 1
ATOM 668 C CA . LEU A 1 89 ? 10.961 -4.031 1.351 1 95.5 89 LEU A CA 1
ATOM 669 C C . LEU A 1 89 ? 11.562 -4.121 -0.049 1 95.5 89 LEU A C 1
ATOM 671 O O . LEU A 1 89 ? 11.75 -5.219 -0.58 1 95.5 89 LEU A O 1
ATOM 675 N N . PHE A 1 90 ? 11.836 -3.018 -0.662 1 96.94 90 PHE A N 1
ATOM 676 C CA . PHE A 1 90 ? 12.359 -3.002 -2.023 1 96.94 90 PHE A CA 1
ATOM 677 C C . PHE A 1 90 ? 13.758 -3.6 -2.074 1 96.94 90 PHE A C 1
ATOM 679 O O . PHE A 1 90 ? 14.086 -4.344 -3 1 96.94 90 PHE A O 1
ATOM 686 N N . ILE A 1 91 ? 14.578 -3.229 -1.162 1 96.19 91 ILE A N 1
ATOM 687 C CA . ILE A 1 91 ? 15.938 -3.758 -1.125 1 96.19 91 ILE A CA 1
ATOM 688 C C . ILE A 1 91 ? 15.898 -5.266 -0.877 1 96.19 91 ILE A C 1
ATOM 690 O O . ILE A 1 91 ? 16.625 -6.023 -1.523 1 96.19 91 ILE A O 1
ATOM 694 N N . ALA A 1 92 ? 15.062 -5.707 0.066 1 94 92 ALA A N 1
ATOM 695 C CA . ALA A 1 92 ? 14.906 -7.133 0.346 1 94 92 ALA A CA 1
ATOM 696 C C . ALA A 1 92 ? 14.43 -7.887 -0.891 1 94 92 ALA A C 1
ATOM 698 O O . ALA A 1 92 ? 15 -8.914 -1.258 1 94 92 ALA A O 1
ATOM 699 N N . THR A 1 93 ? 13.406 -7.359 -1.561 1 93.06 93 THR A N 1
ATOM 700 C CA . THR A 1 93 ? 12.852 -7.977 -2.762 1 93.06 93 THR A CA 1
ATOM 701 C C . THR A 1 93 ? 13.883 -7.996 -3.883 1 93.06 93 THR A C 1
ATOM 703 O O . THR A 1 93 ? 14.047 -9.008 -4.566 1 93.06 93 THR A O 1
ATOM 706 N N . GLY A 1 94 ? 14.594 -6.906 -4.133 1 92.69 94 GLY A N 1
ATOM 707 C CA . GLY A 1 94 ? 15.617 -6.832 -5.164 1 92.69 94 GLY A CA 1
ATOM 708 C C . GLY A 1 94 ? 16.766 -7.805 -4.938 1 92.69 94 GLY A C 1
ATOM 709 O O . GLY A 1 94 ? 17.25 -8.43 -5.883 1 92.69 94 GLY A O 1
ATOM 710 N N . SER A 1 95 ? 17.203 -7.887 -3.664 1 91.44 95 SER A N 1
ATOM 711 C CA . SER A 1 95 ? 18.312 -8.773 -3.33 1 91.44 95 SER A CA 1
ATOM 712 C C . SER A 1 95 ? 17.953 -10.227 -3.621 1 91.44 95 SER A C 1
ATOM 714 O O . SER A 1 95 ? 18.797 -10.992 -4.094 1 91.44 95 SER A O 1
ATOM 716 N N . VAL A 1 96 ? 16.766 -10.609 -3.316 1 86.88 96 VAL A N 1
ATOM 717 C CA . VAL A 1 96 ? 16.312 -11.977 -3.561 1 86.88 96 VAL A CA 1
ATOM 718 C C . VAL A 1 96 ? 16.266 -12.242 -5.062 1 86.88 96 VAL A C 1
ATOM 720 O O . VAL A 1 96 ? 16.625 -13.328 -5.523 1 86.88 96 VAL A O 1
ATOM 723 N N . HIS A 1 97 ? 15.836 -11.297 -5.809 1 85.75 97 HIS A N 1
ATOM 724 C CA . HIS A 1 97 ? 15.734 -11.453 -7.254 1 85.75 97 HIS A CA 1
ATOM 725 C C . HIS A 1 97 ? 17.109 -11.539 -7.898 1 85.75 97 HIS A C 1
ATOM 727 O O . HIS A 1 97 ? 17.312 -12.312 -8.836 1 85.75 97 HIS A O 1
ATOM 733 N N . VAL A 1 98 ? 18.062 -10.758 -7.457 1 83.88 98 VAL A N 1
ATOM 734 C CA . VAL A 1 98 ? 19.406 -10.758 -8.008 1 83.88 98 VAL A CA 1
ATOM 735 C C . VAL A 1 98 ? 20.109 -12.078 -7.66 1 83.88 98 VAL A C 1
ATOM 737 O O . VAL A 1 98 ? 20.828 -12.641 -8.484 1 83.88 98 VAL A O 1
ATOM 740 N N . GLU A 1 99 ? 19.875 -12.539 -6.516 1 82.62 99 GLU A N 1
ATOM 741 C CA . GLU A 1 99 ? 20.531 -13.766 -6.082 1 82.62 99 GLU A CA 1
ATOM 742 C C . GLU A 1 99 ? 19.953 -14.984 -6.801 1 82.62 99 GLU A C 1
ATOM 744 O O . GLU A 1 99 ? 20.688 -15.891 -7.188 1 82.62 99 GLU A O 1
ATOM 749 N N . HIS A 1 100 ? 18.672 -15.023 -7.023 1 74.81 100 HIS A N 1
ATOM 750 C CA . HIS A 1 100 ? 18.047 -16.219 -7.566 1 74.81 100 HIS A CA 1
ATOM 751 C C . HIS A 1 100 ? 17.984 -16.172 -9.094 1 74.81 100 HIS A C 1
ATOM 753 O O . HIS A 1 100 ? 17.922 -17.203 -9.75 1 74.81 100 HIS A O 1
ATOM 759 N N . HIS A 1 101 ? 18.094 -15.023 -9.609 1 70 101 HIS A N 1
ATOM 760 C CA . HIS A 1 101 ? 17.922 -14.93 -11.055 1 70 101 HIS A CA 1
ATOM 761 C C . HIS A 1 101 ? 19.188 -14.383 -11.719 1 70 101 HIS A C 1
ATOM 763 O O . HIS A 1 101 ? 19.109 -13.57 -12.641 1 70 101 HIS A O 1
ATOM 769 N N . SER A 1 102 ? 20.297 -14.898 -11.281 1 67 102 SER A N 1
ATOM 770 C CA . SER A 1 102 ? 21.562 -14.453 -11.852 1 67 102 SER A CA 1
ATOM 771 C C . SER A 1 102 ? 21.672 -14.859 -13.32 1 67 102 SER A C 1
ATOM 773 O O . SER A 1 102 ? 22.438 -14.242 -14.078 1 67 102 SER A O 1
ATOM 775 N N . GLY A 1 103 ? 20.812 -15.664 -13.711 1 71.06 103 GLY A N 1
ATOM 776 C CA . GLY A 1 103 ? 20.922 -16.125 -15.086 1 71.06 103 GLY A CA 1
ATOM 777 C C . GLY A 1 103 ? 19.828 -15.586 -15.992 1 71.06 103 GLY A C 1
ATOM 778 O O . GLY A 1 103 ? 19.844 -15.828 -17.203 1 71.06 103 GLY A O 1
ATOM 779 N N . ASN A 1 104 ? 18.922 -14.891 -15.383 1 76.75 104 ASN A N 1
ATOM 780 C CA . ASN A 1 104 ? 17.812 -14.336 -16.156 1 76.75 104 ASN A CA 1
ATOM 781 C C . ASN A 1 104 ? 17.891 -12.812 -16.25 1 76.75 104 ASN A C 1
ATOM 783 O O . ASN A 1 104 ? 17.875 -12.133 -15.227 1 76.75 104 ASN A O 1
ATOM 787 N N . ASP A 1 105 ? 18.188 -12.336 -17.406 1 80.75 105 ASP A N 1
ATOM 788 C CA . ASP A 1 105 ? 18.328 -10.898 -17.625 1 80.75 105 ASP A CA 1
ATOM 789 C C . ASP A 1 105 ? 17.141 -10.133 -17.062 1 80.75 105 ASP A C 1
ATOM 791 O O . ASP A 1 105 ? 17.312 -9.07 -16.469 1 80.75 105 ASP A O 1
ATOM 795 N N . THR A 1 106 ? 15.945 -10.711 -17.234 1 79.94 106 THR A N 1
ATOM 796 C CA . THR A 1 106 ? 14.742 -10.047 -16.766 1 79.94 106 THR A CA 1
ATOM 797 C C . THR A 1 106 ? 14.703 -10.023 -15.234 1 79.94 106 THR A C 1
ATOM 799 O O . THR A 1 106 ? 14.344 -9.016 -14.633 1 79.94 106 THR A O 1
ATOM 802 N N . GLY A 1 107 ? 15.172 -11.117 -14.641 1 81.25 107 GLY A N 1
ATOM 803 C CA . GLY A 1 107 ? 15.227 -11.195 -13.195 1 81.25 107 GLY A CA 1
ATOM 804 C C . GLY A 1 107 ? 16.25 -10.258 -12.586 1 81.25 107 GLY A C 1
ATOM 805 O O . GLY A 1 107 ? 16 -9.633 -11.555 1 81.25 107 GLY A O 1
ATOM 806 N N . LEU A 1 108 ? 17.328 -10.117 -13.281 1 83.38 108 LEU A N 1
ATOM 807 C CA . L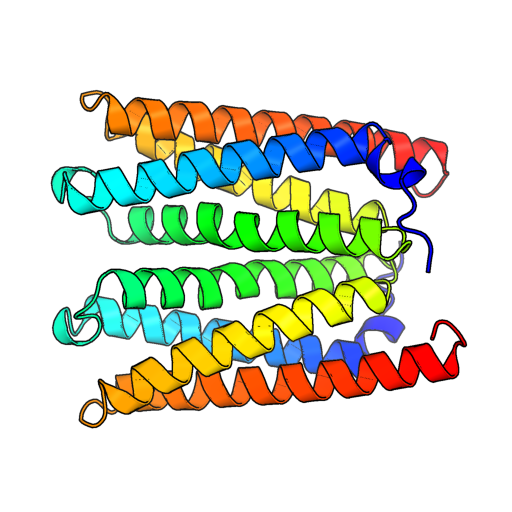EU A 1 108 ? 18.391 -9.227 -12.797 1 83.38 108 LEU A CA 1
ATOM 808 C C . LEU A 1 108 ? 17.969 -7.766 -12.945 1 83.38 108 LEU A C 1
ATOM 810 O O . LEU A 1 108 ? 18.297 -6.938 -12.086 1 83.38 108 LEU A O 1
ATOM 814 N N . ALA A 1 109 ? 17.297 -7.488 -14.023 1 87 109 ALA A N 1
ATOM 815 C CA . ALA A 1 109 ? 16.828 -6.125 -14.242 1 87 109 ALA A CA 1
ATOM 816 C C . ALA A 1 109 ? 15.805 -5.727 -13.18 1 87 109 ALA A C 1
ATOM 818 O O . ALA A 1 109 ? 15.883 -4.633 -12.609 1 87 109 ALA A O 1
ATOM 819 N N . MET A 1 110 ? 14.961 -6.594 -12.859 1 87.94 110 MET A N 1
ATOM 820 C CA . MET A 1 110 ? 13.953 -6.34 -11.836 1 87.94 110 MET A CA 1
ATOM 821 C C . MET A 1 110 ? 14.594 -6.145 -10.469 1 87.94 110 MET A C 1
ATOM 823 O O . MET A 1 110 ? 14.188 -5.273 -9.703 1 87.94 110 MET A O 1
ATOM 827 N N . GLY A 1 111 ? 15.562 -7.02 -10.25 1 90.62 111 GLY A N 1
ATOM 828 C CA . GLY A 1 111 ? 16.266 -6.906 -8.984 1 90.62 111 GLY A CA 1
ATOM 829 C C . GLY A 1 111 ? 17.047 -5.613 -8.852 1 90.62 111 GLY A C 1
ATOM 830 O O . GLY A 1 111 ? 16.969 -4.934 -7.828 1 90.62 111 GLY A O 1
ATOM 831 N N . SER A 1 112 ? 17.766 -5.273 -9.883 1 93.88 112 SER A N 1
ATOM 832 C CA . SER A 1 112 ? 18.578 -4.062 -9.852 1 93.88 112 SER A CA 1
ATOM 833 C C . SER A 1 112 ? 17.719 -2.812 -9.742 1 93.88 112 SER A C 1
ATOM 835 O O . SER A 1 112 ? 18.016 -1.908 -8.961 1 93.88 112 SER A O 1
ATOM 837 N N . LEU A 1 113 ? 16.688 -2.777 -10.484 1 94.81 113 LEU A N 1
ATOM 838 C CA . LEU A 1 113 ? 15.789 -1.626 -10.445 1 94.81 113 LEU A CA 1
ATOM 839 C C . LEU A 1 113 ? 15.117 -1.507 -9.078 1 94.81 113 LEU A C 1
ATOM 841 O O . LEU A 1 113 ? 14.883 -0.398 -8.594 1 94.81 113 LEU A O 1
ATOM 845 N N . SER A 1 114 ? 14.789 -2.59 -8.523 1 95.44 114 SER A N 1
ATOM 846 C CA . SER A 1 114 ? 14.188 -2.6 -7.191 1 95.44 114 SER A CA 1
ATOM 847 C C . SER A 1 114 ? 15.141 -2.023 -6.148 1 95.44 114 SER A C 1
ATOM 849 O O . SER A 1 114 ? 14.734 -1.227 -5.301 1 95.44 114 SER A O 1
ATOM 851 N N . ILE A 1 115 ? 16.359 -2.395 -6.219 1 95.94 115 ILE A N 1
ATOM 852 C CA . ILE A 1 115 ? 17.359 -1.893 -5.289 1 95.94 115 ILE A CA 1
ATOM 853 C C . ILE A 1 115 ? 17.531 -0.387 -5.48 1 95.94 115 ILE A C 1
ATOM 855 O O . ILE A 1 115 ? 17.641 0.362 -4.508 1 95.94 115 ILE A O 1
ATOM 859 N N . ILE A 1 116 ? 17.547 0.034 -6.68 1 96.75 116 ILE A N 1
ATOM 860 C CA . ILE A 1 116 ? 17.656 1.455 -6.988 1 96.75 116 ILE A CA 1
ATOM 861 C C . ILE A 1 116 ? 16.5 2.211 -6.352 1 96.75 116 ILE A C 1
ATOM 863 O O . ILE A 1 116 ? 16.688 3.248 -5.719 1 96.75 116 ILE A O 1
ATOM 867 N N . THR A 1 117 ? 15.305 1.67 -6.516 1 96.94 117 THR A N 1
ATOM 868 C CA . THR A 1 117 ? 14.125 2.293 -5.922 1 96.94 117 THR A CA 1
ATOM 869 C C . THR A 1 117 ? 14.266 2.37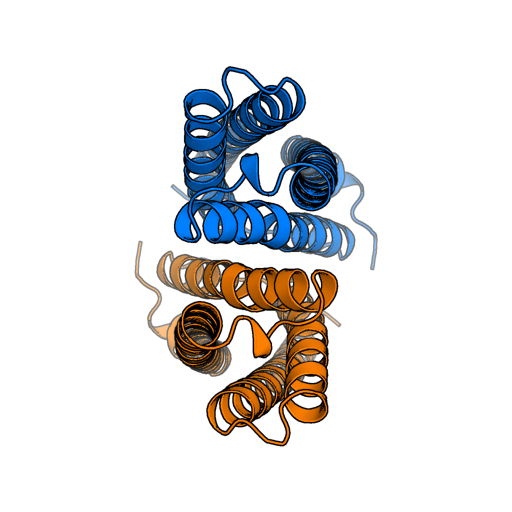5 -4.402 1 96.94 117 THR A C 1
ATOM 871 O O . THR A 1 117 ? 13.914 3.389 -3.797 1 96.94 117 THR A O 1
ATOM 874 N N . GLY A 1 118 ? 14.844 1.317 -3.824 1 96.81 118 GLY A N 1
ATOM 875 C CA . GLY A 1 118 ? 15.102 1.324 -2.395 1 96.81 118 GLY A CA 1
ATOM 876 C C . GLY A 1 118 ? 16.062 2.414 -1.969 1 96.81 118 GLY A C 1
ATOM 877 O O . GLY A 1 118 ? 15.852 3.086 -0.959 1 96.81 118 GLY A O 1
ATOM 878 N N . ILE A 1 119 ? 17.094 2.613 -2.721 1 96.19 119 ILE A N 1
ATOM 879 C CA . ILE A 1 119 ? 18.094 3.625 -2.426 1 96.19 119 ILE A CA 1
ATOM 880 C C . ILE A 1 119 ? 17.484 5.016 -2.543 1 96.19 119 ILE A C 1
ATOM 882 O O . ILE A 1 119 ? 17.75 5.895 -1.717 1 96.19 119 ILE A O 1
ATOM 886 N N . ILE A 1 120 ? 16.672 5.199 -3.479 1 96.25 120 ILE A N 1
ATOM 887 C CA . ILE A 1 120 ? 16 6.48 -3.664 1 96.25 120 ILE A CA 1
ATOM 888 C C . ILE A 1 120 ? 15.094 6.766 -2.475 1 96.25 120 ILE A C 1
ATOM 890 O O . ILE A 1 120 ? 15.039 7.891 -1.979 1 96.25 120 ILE A O 1
ATOM 894 N N . LEU A 1 121 ? 14.398 5.781 -2.043 1 96.19 121 LEU A N 1
ATOM 895 C CA . LEU A 1 121 ? 13.539 5.93 -0.873 1 96.19 121 LEU A CA 1
ATOM 896 C C . LEU A 1 121 ? 14.359 6.246 0.369 1 96.19 121 LEU A C 1
ATOM 898 O O . LEU A 1 121 ? 13.914 6.992 1.243 1 96.19 121 LEU A O 1
ATOM 902 N N . PHE A 1 122 ? 15.492 5.648 0.375 1 94.44 122 PHE A N 1
ATOM 903 C CA . PHE A 1 122 ? 16.391 5.945 1.478 1 94.44 122 PHE A CA 1
ATOM 904 C C . PHE A 1 122 ? 16.812 7.41 1.458 1 94.44 122 PHE A C 1
ATOM 906 O O . PHE A 1 122 ? 16.797 8.078 2.494 1 94.44 122 PHE A O 1
ATOM 913 N N . LEU A 1 123 ? 17.172 7.898 0.331 1 94.38 123 LEU A N 1
ATOM 914 C CA . LEU A 1 123 ? 17.516 9.305 0.186 1 94.38 123 LEU A CA 1
ATOM 915 C C . LEU A 1 123 ? 16.344 10.203 0.551 1 94.38 123 LEU A C 1
ATOM 917 O O . LEU A 1 123 ? 16.531 11.25 1.168 1 94.38 123 LEU A O 1
ATOM 921 N N . ASP A 1 124 ? 15.172 9.773 0.184 1 92 124 ASP A N 1
ATOM 922 C CA . ASP A 1 124 ? 13.961 10.5 0.547 1 92 124 ASP A CA 1
ATOM 923 C C . ASP A 1 124 ? 13.812 10.594 2.064 1 92 124 ASP A C 1
ATOM 925 O O . ASP A 1 124 ? 13.414 11.633 2.588 1 92 124 ASP A O 1
ATOM 929 N N . CYS A 1 125 ? 14.148 9.547 2.742 1 90.94 125 CYS A N 1
ATOM 930 C CA . CYS A 1 125 ? 14.086 9.531 4.199 1 90.94 125 CYS A CA 1
ATOM 931 C C . CYS A 1 125 ? 15.055 10.547 4.797 1 90.94 125 CYS A C 1
ATOM 933 O O . CYS A 1 125 ? 14.711 11.25 5.75 1 90.94 125 CYS A O 1
ATOM 935 N N . ILE A 1 126 ? 16.188 10.594 4.223 1 92.44 126 ILE A N 1
ATOM 936 C CA . ILE A 1 126 ? 17.203 11.523 4.719 1 92.44 126 ILE A CA 1
ATOM 937 C C . ILE A 1 126 ? 16.75 12.961 4.484 1 92.44 126 ILE A C 1
ATOM 939 O O . ILE A 1 126 ? 16.891 13.812 5.367 1 92.44 126 ILE A O 1
ATOM 943 N N . LEU A 1 127 ? 16.219 13.195 3.367 1 90.56 127 LEU A N 1
ATOM 944 C CA . LEU A 1 127 ? 15.734 14.539 3.043 1 90.56 127 LEU A CA 1
ATOM 945 C C . LEU A 1 127 ? 14.57 14.93 3.951 1 90.56 127 LEU A C 1
ATOM 947 O O . LEU A 1 127 ? 14.477 16.078 4.379 1 90.56 127 LEU A O 1
ATOM 951 N N . LEU A 1 128 ? 13.711 14.008 4.184 1 90.19 128 LEU A N 1
ATOM 952 C CA . LEU A 1 128 ? 12.57 14.273 5.059 1 90.19 128 LEU A CA 1
ATOM 953 C C . LEU A 1 128 ? 13.031 14.484 6.496 1 90.19 128 LEU A C 1
ATOM 955 O O . LEU A 1 128 ? 12.5 15.336 7.207 1 90.19 128 LEU A O 1
ATOM 959 N N . ALA A 1 129 ? 13.961 13.695 6.922 1 90.69 129 ALA A N 1
ATOM 960 C CA . ALA A 1 129 ? 14.5 13.859 8.266 1 90.69 129 ALA A CA 1
ATOM 961 C C . ALA A 1 129 ? 15.156 15.227 8.43 1 90.69 129 ALA A C 1
ATOM 963 O O . ALA A 1 129 ? 15.023 15.867 9.484 1 90.69 129 ALA A O 1
ATOM 964 N N . LYS A 1 130 ? 15.82 15.672 7.438 1 91.25 130 LYS A N 1
ATOM 965 C CA . LYS A 1 130 ? 16.438 17 7.457 1 91.25 130 LYS A CA 1
ATOM 966 C C . LYS A 1 130 ? 15.391 18.094 7.484 1 91.25 130 LYS A C 1
ATOM 968 O O . LYS A 1 130 ? 15.555 19.109 8.18 1 91.25 130 LYS A O 1
ATOM 973 N N . ALA A 1 131 ? 14.391 17.812 6.703 1 86.44 131 ALA A N 1
ATOM 974 C CA . ALA A 1 131 ? 13.297 18.781 6.691 1 86.44 131 ALA A CA 1
ATOM 975 C C . ALA A 1 131 ? 12.609 18.859 8.047 1 86.44 131 ALA A C 1
ATOM 977 O O . ALA A 1 131 ? 12.242 19.938 8.516 1 86.44 131 ALA A O 1
ATOM 978 N N . MET A 1 132 ? 12.477 17.844 8.719 1 86.12 132 MET A N 1
ATOM 979 C CA . MET A 1 132 ? 11.867 17.797 10.039 1 86.12 132 MET A CA 1
ATOM 980 C C . MET A 1 132 ? 12.75 18.484 11.078 1 86.12 132 MET A C 1
ATOM 982 O O . MET A 1 132 ? 12.25 19.172 11.961 1 86.12 132 MET A O 1
ATOM 986 N N . LYS A 1 133 ? 14 18.234 10.945 1 88.56 133 LYS A N 1
ATOM 987 C CA . LYS A 1 133 ? 14.945 18.891 11.836 1 88.56 133 LYS A CA 1
ATOM 988 C C . LYS A 1 133 ? 14.938 20.391 11.633 1 88.56 133 LYS A C 1
ATOM 990 O O . LYS A 1 133 ? 14.969 21.156 12.602 1 88.56 133 LYS A O 1
ATOM 995 N N . ALA A 1 134 ? 14.773 20.734 10.406 1 86.38 134 ALA A N 1
ATOM 996 C CA . ALA A 1 134 ? 14.742 22.156 10.07 1 86.38 134 ALA A CA 1
ATOM 997 C C . ALA A 1 134 ? 13.477 22.812 10.602 1 86.38 134 ALA A C 1
ATOM 999 O O . ALA A 1 134 ? 13.492 24 10.969 1 86.38 134 ALA A O 1
ATOM 1000 N N . ARG A 1 135 ? 12.414 22.094 10.711 1 82.31 135 ARG A N 1
ATOM 1001 C CA . ARG A 1 135 ? 11.141 22.641 11.18 1 82.31 135 ARG A CA 1
ATOM 1002 C C . ARG A 1 135 ? 10.992 22.484 12.688 1 82.31 135 ARG A C 1
ATOM 1004 O O . ARG A 1 135 ? 10.016 22.938 13.273 1 82.31 135 ARG A O 1
ATOM 1011 N N . GLY A 1 136 ? 11.859 21.812 13.266 1 77.5 136 GLY A N 1
ATOM 1012 C CA . GLY A 1 136 ? 11.898 21.656 14.711 1 77.5 136 GLY A CA 1
ATOM 1013 C C . GLY A 1 136 ? 11.008 20.531 15.211 1 77.5 136 GLY A C 1
ATOM 1014 O O . GLY A 1 136 ? 10.539 20.562 16.359 1 77.5 136 GLY A O 1
ATOM 1015 N N . GLN A 1 137 ? 10.727 19.641 14.352 1 74.12 137 GLN A N 1
ATOM 1016 C CA . GLN A 1 137 ? 9.844 18.562 14.766 1 74.12 137 GLN A CA 1
ATOM 1017 C C . GLN A 1 137 ? 10.625 17.438 15.422 1 74.12 137 GLN A C 1
ATOM 1019 O O . GLN A 1 137 ? 10.055 16.609 16.141 1 74.12 137 GLN A O 1
ATOM 1024 N N . ILE A 1 138 ? 11.836 17.375 15.086 1 66.69 138 ILE A N 1
ATOM 1025 C CA . ILE A 1 138 ? 12.758 16.5 15.797 1 66.69 138 ILE A CA 1
ATOM 1026 C C . ILE A 1 138 ? 14.016 17.281 16.188 1 66.69 138 ILE A C 1
ATOM 1028 O O . ILE A 1 138 ? 14.344 18.297 15.562 1 66.69 138 ILE A O 1
ATOM 1032 N N . MET B 1 1 ? 8.141 12.219 22.781 1 38.38 1 MET B N 1
ATOM 1033 C CA . MET B 1 1 ? 7.203 12.297 21.672 1 38.38 1 MET B CA 1
ATOM 1034 C C . MET B 1 1 ? 5.973 11.438 21.938 1 38.38 1 MET B C 1
ATOM 1036 O O . MET B 1 1 ? 6.082 10.219 22.094 1 38.38 1 MET B O 1
ATOM 1040 N N . ALA B 1 2 ? 5.051 11.812 22.562 1 45.16 2 ALA B N 1
ATOM 1041 C CA . ALA B 1 2 ? 3.932 11.203 23.281 1 45.16 2 ALA B CA 1
ATOM 1042 C C . ALA B 1 2 ? 3.025 10.438 22.328 1 45.16 2 ALA B C 1
ATOM 1044 O O . ALA B 1 2 ? 2.727 10.906 21.219 1 45.16 2 ALA B O 1
ATOM 1045 N N . VAL B 1 3 ? 3.15 9.102 22.234 1 51.78 3 VAL B N 1
ATOM 1046 C CA . VAL B 1 3 ? 2.082 8.297 21.641 1 51.78 3 VAL B CA 1
ATOM 1047 C C . VAL B 1 3 ? 0.733 8.961 21.906 1 51.78 3 VAL B C 1
ATOM 1049 O O . VAL B 1 3 ? 0.344 9.164 23.062 1 51.78 3 VAL B O 1
ATOM 1052 N N . ASN B 1 4 ? 0.26 9.812 21.047 1 58.56 4 ASN B N 1
ATOM 1053 C CA . ASN B 1 4 ? -1.002 10.5 21.297 1 58.56 4 ASN B CA 1
ATOM 1054 C C . ASN B 1 4 ? -2.168 9.516 21.375 1 58.56 4 ASN B C 1
ATOM 1056 O O . ASN B 1 4 ? -2.789 9.203 20.359 1 58.56 4 ASN B O 1
ATOM 1060 N N . LYS B 1 5 ? -2.162 8.734 22.438 1 60.59 5 LYS B N 1
ATOM 1061 C CA . LYS B 1 5 ? -3.268 7.82 22.719 1 60.59 5 LYS B CA 1
ATOM 1062 C C . LYS B 1 5 ? -4.609 8.477 22.391 1 60.59 5 LYS B C 1
ATOM 1064 O O . LYS B 1 5 ? -5.547 7.801 21.953 1 60.59 5 LYS B O 1
ATOM 1069 N N . ALA B 1 6 ? -4.676 9.664 22.578 1 59.41 6 ALA B N 1
ATOM 1070 C CA . ALA B 1 6 ? -5.914 10.391 22.328 1 59.41 6 ALA B CA 1
ATOM 1071 C C . ALA B 1 6 ? -6.293 10.32 20.844 1 59.41 6 ALA B C 1
ATOM 1073 O O . ALA B 1 6 ? -7.477 10.234 20.5 1 59.41 6 ALA B O 1
ATOM 1074 N N . ALA B 1 7 ? -5.246 10.211 20.062 1 61.97 7 ALA B N 1
ATOM 1075 C CA . ALA B 1 7 ? -5.496 10.172 18.625 1 61.97 7 ALA B CA 1
ATOM 1076 C C . ALA B 1 7 ? -5.969 8.789 18.188 1 61.97 7 ALA B C 1
ATOM 1078 O O . ALA B 1 7 ? -6.852 8.672 17.344 1 61.97 7 ALA B O 1
ATOM 1079 N N . VAL B 1 8 ? -5.363 7.836 18.859 1 63.06 8 VAL B N 1
ATOM 1080 C CA . VAL B 1 8 ? -5.762 6.469 18.547 1 63.06 8 VAL B CA 1
ATOM 1081 C C . VAL B 1 8 ? -7.18 6.215 19.047 1 63.06 8 VAL B C 1
ATOM 1083 O O . VAL B 1 8 ? -7.895 5.359 18.516 1 63.06 8 VAL B O 1
ATOM 1086 N N . LYS B 1 9 ? -7.531 6.922 19.938 1 64.81 9 LYS B N 1
ATOM 1087 C CA . LYS B 1 9 ? -8.844 6.727 20.531 1 64.81 9 LYS B CA 1
ATOM 1088 C C . LYS B 1 9 ? -9.922 7.484 19.766 1 64.81 9 LYS B C 1
ATOM 1090 O O . LYS B 1 9 ? -11.109 7.191 19.891 1 64.81 9 LYS B O 1
ATOM 1095 N N . ALA B 1 10 ? -9.508 8.133 18.875 1 70.81 10 ALA B N 1
ATOM 1096 C CA . ALA B 1 10 ? -10.508 8.828 18.062 1 70.81 10 ALA B CA 1
ATOM 1097 C C . ALA B 1 10 ? -11.234 7.855 17.141 1 70.81 10 ALA B C 1
ATOM 1099 O O . ALA B 1 10 ? -10.695 6.805 16.797 1 70.81 10 ALA B O 1
ATOM 1100 N N . PRO B 1 11 ? -12.531 8.008 16.969 1 76 11 PRO B N 1
ATOM 1101 C CA . PRO B 1 11 ? -13.344 7.113 16.141 1 76 11 PRO B CA 1
ATOM 1102 C C . PRO B 1 11 ? -12.625 6.695 14.852 1 76 11 PRO B C 1
ATOM 1104 O O . PRO B 1 11 ? -12.703 5.531 14.453 1 76 11 PRO B O 1
ATOM 1107 N N . SER B 1 12 ? -11.875 7.512 14.328 1 75.75 12 SER B N 1
ATOM 1108 C CA . SER B 1 12 ? -11.125 7.195 13.109 1 75.75 12 SER B CA 1
ATOM 1109 C C . SER B 1 12 ? -9.992 6.219 13.398 1 75.75 12 SER B C 1
ATOM 1111 O O . SER B 1 12 ? -9.703 5.34 12.586 1 75.75 12 SER B O 1
ATOM 1113 N N . GLY B 1 13 ? -9.391 6.359 14.555 1 78.44 13 GLY B N 1
ATOM 1114 C CA . GLY B 1 13 ? -8.32 5.457 14.961 1 78.44 13 GLY B CA 1
ATOM 1115 C C . GLY B 1 13 ? -8.797 4.035 15.188 1 78.44 13 GLY B C 1
ATOM 1116 O O . GLY B 1 13 ? -8.148 3.078 14.758 1 78.44 13 GLY B O 1
ATOM 1117 N N . MET B 1 14 ? -9.961 3.9 15.734 1 83.38 14 MET B N 1
ATOM 1118 C CA . MET B 1 14 ? -10.531 2.586 16.016 1 83.38 14 MET B CA 1
ATOM 1119 C C . MET B 1 14 ? -10.859 1.848 14.727 1 83.38 14 MET B C 1
ATOM 1121 O O . MET B 1 14 ? -10.641 0.639 14.625 1 83.38 14 MET B O 1
ATOM 1125 N N . ILE B 1 15 ? -11.344 2.535 13.844 1 87.62 15 ILE B N 1
ATOM 1126 C CA . ILE B 1 15 ? -11.719 1.948 12.562 1 87.62 15 ILE B CA 1
ATOM 1127 C C . ILE B 1 15 ? -10.469 1.443 11.844 1 87.62 15 ILE B C 1
ATOM 1129 O O . ILE B 1 15 ? -10.492 0.385 11.211 1 87.62 15 ILE B O 1
ATOM 1133 N N . LYS B 1 16 ? -9.43 2.203 12.062 1 84.25 16 LYS B N 1
ATOM 1134 C CA . LYS B 1 16 ? -8.188 1.816 11.391 1 84.25 16 LYS B CA 1
ATOM 1135 C C . LYS B 1 16 ? -7.621 0.533 11.992 1 84.25 16 LYS B C 1
ATOM 1137 O O . LYS B 1 16 ? -7.043 -0.291 11.281 1 84.25 16 LYS B O 1
ATOM 1142 N N . PHE B 1 17 ? -7.828 0.405 13.234 1 88.81 17 PHE B N 1
ATOM 1143 C CA . PHE B 1 17 ? -7.379 -0.819 13.883 1 88.81 17 PHE B CA 1
ATOM 1144 C C . PHE B 1 17 ? -8.211 -2.012 13.43 1 88.81 17 PHE B C 1
ATOM 1146 O O . PHE B 1 17 ? -7.672 -3.098 13.195 1 88.81 17 PHE B O 1
ATOM 1153 N N . LEU B 1 18 ? -9.422 -1.731 13.359 1 91.12 18 LEU B N 1
ATOM 1154 C CA . LEU B 1 18 ? -10.32 -2.783 12.898 1 91.12 18 LEU B CA 1
ATOM 1155 C C . LEU B 1 18 ? -9.992 -3.197 11.469 1 91.12 18 LEU B C 1
ATOM 1157 O O . LEU B 1 18 ? -9.945 -4.391 11.156 1 91.12 18 LEU B O 1
ATOM 1161 N N . CYS B 1 19 ? -9.719 -2.234 10.656 1 94.5 19 CYS B N 1
ATOM 1162 C CA . CYS B 1 19 ? -9.375 -2.502 9.266 1 94.5 19 CYS B CA 1
ATOM 1163 C C . CYS B 1 19 ? -8.078 -3.301 9.172 1 94.5 19 CYS B C 1
ATOM 1165 O O . CYS B 1 19 ? -7.977 -4.23 8.367 1 94.5 19 CYS B O 1
ATOM 1167 N N . LEU B 1 20 ? -7.176 -2.914 9.984 1 93.62 20 LEU B N 1
ATOM 1168 C CA . LEU B 1 20 ? -5.906 -3.631 9.992 1 93.62 20 LEU B CA 1
ATOM 1169 C C . LEU B 1 20 ? -6.102 -5.082 10.414 1 93.62 20 LEU B C 1
ATOM 1171 O O . LEU B 1 20 ? -5.586 -5.996 9.773 1 93.62 20 LEU B O 1
ATOM 1175 N N . ALA B 1 21 ? -6.812 -5.27 11.484 1 94 21 ALA B N 1
ATOM 1176 C CA . ALA B 1 21 ? -7.078 -6.613 11.984 1 94 21 ALA B CA 1
ATOM 1177 C C . ALA B 1 21 ? -7.742 -7.477 10.914 1 94 21 ALA B C 1
ATOM 1179 O O . ALA B 1 21 ? -7.316 -8.609 10.664 1 94 21 ALA B O 1
ATOM 1180 N N . LEU B 1 22 ? -8.742 -6.996 10.289 1 95.44 22 LEU B N 1
ATOM 1181 C CA . LEU B 1 22 ? -9.461 -7.73 9.25 1 95.44 22 LEU B CA 1
ATOM 1182 C C . LEU B 1 22 ? -8.562 -8.016 8.055 1 95.44 22 LEU B C 1
ATOM 1184 O O . LEU B 1 22 ? -8.617 -9.102 7.473 1 95.44 22 LEU B O 1
ATOM 1188 N N . THR B 1 23 ? -7.758 -6.988 7.699 1 95.31 23 THR B N 1
ATOM 1189 C CA . THR B 1 23 ? -6.852 -7.133 6.562 1 95.31 23 THR B CA 1
ATOM 1190 C C . THR B 1 23 ? -5.844 -8.258 6.812 1 95.31 23 THR B C 1
ATOM 1192 O O . THR B 1 23 ? -5.52 -9.016 5.902 1 95.31 23 THR B O 1
ATOM 1195 N N . ILE B 1 24 ? -5.352 -8.398 8.031 1 94.44 24 ILE B N 1
ATOM 1196 C CA . ILE B 1 24 ? -4.422 -9.461 8.383 1 94.44 24 ILE B CA 1
ATOM 1197 C C . ILE B 1 24 ? -5.113 -10.82 8.258 1 94.44 24 ILE B C 1
ATOM 1199 O O . ILE B 1 24 ? -4.547 -11.766 7.715 1 94.44 24 ILE B O 1
ATOM 1203 N N . VAL B 1 25 ? -6.328 -10.914 8.758 1 93.94 25 VAL B N 1
ATOM 1204 C CA . VAL B 1 25 ? -7.094 -12.156 8.719 1 93.94 25 VAL B CA 1
ATOM 1205 C C . VAL B 1 25 ? -7.285 -12.602 7.273 1 93.94 25 VAL B C 1
ATOM 1207 O O . VAL B 1 25 ? -7.059 -13.766 6.938 1 93.94 25 VAL B O 1
ATOM 1210 N N . VAL B 1 26 ? -7.672 -11.664 6.398 1 93.25 26 VAL B N 1
ATOM 1211 C CA . VAL B 1 26 ? -7.945 -12.039 5.016 1 93.25 26 VAL B CA 1
ATOM 1212 C C . VAL B 1 26 ? -6.641 -12.391 4.305 1 93.25 26 VAL B C 1
ATOM 1214 O O . VAL B 1 26 ? -6.617 -13.258 3.43 1 93.25 26 VAL B O 1
ATOM 1217 N N . LEU B 1 27 ? -5.586 -11.766 4.715 1 92 27 LEU B N 1
ATOM 1218 C CA . LEU B 1 27 ? -4.285 -12.062 4.133 1 92 27 LEU B CA 1
ATOM 1219 C C . LEU B 1 27 ? -3.854 -13.484 4.477 1 92 27 LEU B C 1
ATOM 1221 O O . LEU B 1 27 ? -3.344 -14.211 3.619 1 92 27 LEU B O 1
ATOM 1225 N N . VAL B 1 28 ? -3.998 -13.844 5.738 1 89.06 28 VAL B N 1
ATOM 1226 C CA . VAL B 1 28 ? -3.637 -15.18 6.188 1 89.06 28 VAL B CA 1
ATOM 1227 C C . VAL B 1 28 ? -4.516 -16.219 5.492 1 89.06 28 VAL B C 1
ATOM 1229 O O . VAL B 1 28 ? -4.031 -17.266 5.074 1 89.06 28 VAL B O 1
ATOM 1232 N N . LEU B 1 29 ? -5.742 -15.953 5.32 1 86.25 29 LEU B N 1
ATOM 1233 C CA . LEU B 1 29 ? -6.664 -16.844 4.621 1 86.25 29 LEU B CA 1
ATOM 1234 C C . LEU B 1 29 ? -6.273 -16.984 3.154 1 86.25 29 LEU B C 1
ATOM 1236 O O . LEU B 1 29 ? -6.371 -18.078 2.584 1 86.25 29 LEU B O 1
ATOM 1240 N N . ALA B 1 30 ? -5.957 -15.844 2.578 1 86.31 30 ALA B N 1
ATOM 1241 C CA . ALA B 1 30 ? -5.527 -15.859 1.183 1 86.31 30 ALA B CA 1
ATOM 1242 C C . ALA B 1 30 ? -4.301 -16.75 0.999 1 86.31 30 ALA B C 1
ATOM 1244 O O . ALA B 1 30 ? -4.188 -17.469 -0.002 1 86.31 30 ALA B O 1
ATOM 1245 N N . ARG B 1 31 ? -3.424 -16.719 1.938 1 83.94 31 ARG B N 1
ATOM 1246 C CA . ARG B 1 31 ? -2.23 -17.562 1.864 1 83.94 31 ARG B CA 1
ATOM 1247 C C . ARG B 1 31 ? -2.584 -19.031 2.053 1 83.94 31 ARG B C 1
ATOM 1249 O O . ARG B 1 31 ? -2.039 -19.891 1.366 1 83.94 31 ARG B O 1
ATOM 1256 N N . ALA B 1 32 ? -3.4 -19.297 2.984 1 80.56 32 ALA B N 1
ATOM 1257 C CA . ALA B 1 32 ? -3.854 -20.656 3.229 1 80.56 32 ALA B CA 1
ATOM 1258 C C . ALA B 1 32 ? -4.609 -21.203 2.021 1 80.56 32 ALA B C 1
ATOM 1260 O O . ALA B 1 32 ? -4.523 -22.406 1.719 1 80.56 32 ALA B O 1
ATOM 1261 N N . GLY B 1 33 ? -5.32 -20.328 1.426 1 73.75 33 GLY B N 1
ATOM 1262 C CA . GLY B 1 33 ? -6.031 -20.75 0.229 1 73.75 33 GLY B CA 1
ATOM 1263 C C . GLY B 1 33 ? -5.109 -21.047 -0.938 1 73.75 33 GLY B C 1
ATOM 1264 O O . GLY B 1 33 ? -5.41 -21.906 -1.771 1 73.75 33 GLY B O 1
ATOM 1265 N N . PHE B 1 34 ? -4.051 -20.25 -1.083 1 67.38 34 PHE B N 1
ATOM 1266 C CA . PHE B 1 34 ? -3.084 -20.438 -2.158 1 67.38 34 PHE B CA 1
ATOM 1267 C C . PHE B 1 34 ? -2.332 -21.75 -1.976 1 67.38 34 PHE B C 1
ATOM 1269 O O . PHE B 1 34 ? -1.988 -22.422 -2.955 1 67.38 34 PHE B O 1
ATOM 1276 N N . ASP B 1 35 ? -1.95 -21.969 -0.795 1 61.19 35 ASP B N 1
ATOM 1277 C CA . ASP B 1 35 ? -1.24 -23.219 -0.523 1 61.19 35 ASP B CA 1
ATOM 1278 C C . ASP B 1 35 ? -2.111 -24.438 -0.85 1 61.19 35 ASP B C 1
ATOM 1280 O O . ASP B 1 35 ? -1.604 -25.469 -1.278 1 61.19 35 ASP B O 1
ATOM 1284 N N . GLY B 1 36 ? -3.225 -24.359 -0.347 1 52.22 36 GLY B N 1
ATOM 1285 C CA . GLY B 1 36 ? -4.078 -25.516 -0.57 1 52.22 36 GLY B CA 1
ATOM 1286 C C . GLY B 1 36 ? -4.543 -25.656 -2.008 1 52.22 36 GLY B C 1
ATOM 1287 O O . GLY B 1 36 ? -4.695 -26.766 -2.52 1 52.22 36 GLY B O 1
ATOM 1288 N N . SER B 1 37 ? -5.355 -24.656 -2.701 1 49.09 37 SER B N 1
ATOM 1289 C CA . SER B 1 37 ? -6.125 -24.906 -3.914 1 49.09 37 SER B CA 1
ATOM 1290 C C . SER B 1 37 ? -5.602 -24.078 -5.086 1 49.09 37 SER B C 1
ATOM 1292 O O . SER B 1 37 ? -5.719 -22.859 -5.094 1 49.09 37 SER B O 1
ATOM 1294 N N . GLU B 1 38 ? -4.34 -24.375 -5.617 1 49.16 38 GLU B N 1
ATOM 1295 C CA . GLU B 1 38 ? -4.102 -23.844 -6.957 1 49.16 38 GLU B CA 1
ATOM 1296 C C . GLU B 1 38 ? -5.406 -23.406 -7.613 1 49.16 38 GLU B C 1
ATOM 1298 O O . GLU B 1 38 ? -5.406 -22.484 -8.445 1 49.16 38 GLU B O 1
ATOM 1303 N N . SER B 1 39 ? -6.398 -24.156 -7.148 1 48.31 39 SER B N 1
ATOM 1304 C CA . SER B 1 39 ? -7.715 -24.078 -7.773 1 48.31 39 SER B CA 1
ATOM 1305 C C . SER B 1 39 ? -8.383 -22.734 -7.5 1 48.31 39 SER B C 1
ATOM 1307 O O . SER B 1 39 ? -9.219 -22.297 -8.281 1 48.31 39 SER B O 1
ATOM 1309 N N . THR B 1 40 ? -7.953 -22.078 -6.387 1 51.28 40 THR B N 1
ATOM 1310 C CA . THR B 1 40 ? -8.75 -20.922 -5.992 1 51.28 40 THR B CA 1
ATOM 1311 C C . THR B 1 40 ? -8.359 -19.688 -6.805 1 51.28 40 THR B C 1
ATOM 1313 O O . THR B 1 40 ? -9.195 -18.828 -7.07 1 51.28 40 THR B O 1
ATOM 1316 N N . TYR B 1 41 ? -7.145 -19.812 -7.27 1 57.62 41 TYR B N 1
ATOM 1317 C CA . TYR B 1 41 ? -6.738 -18.609 -7.984 1 57.62 41 TYR B CA 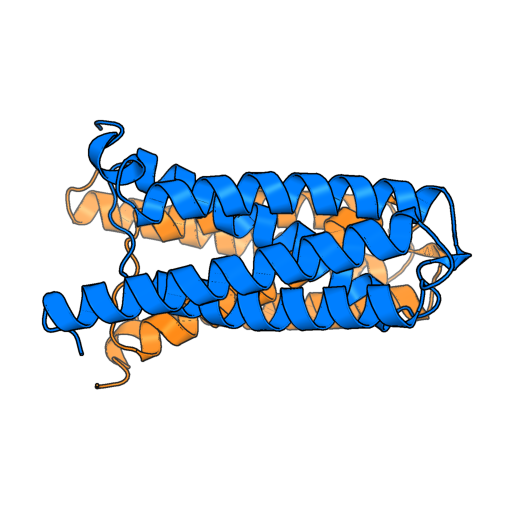1
ATOM 1318 C C . TYR B 1 41 ? -6.48 -18.906 -9.453 1 57.62 41 TYR B C 1
ATOM 1320 O O . TYR B 1 41 ? -5.355 -19.234 -9.844 1 57.62 41 TYR B O 1
ATOM 1328 N N . HIS B 1 42 ? -7.539 -19.203 -10.18 1 56.66 42 HIS B N 1
ATOM 1329 C CA . HIS B 1 42 ? -7.457 -19.656 -11.562 1 56.66 42 HIS B CA 1
ATOM 1330 C C . HIS B 1 42 ? -6.848 -18.578 -12.453 1 56.66 42 HIS B C 1
ATOM 1332 O O . HIS B 1 42 ? -6.117 -18.875 -13.398 1 56.66 42 HIS B O 1
ATOM 1338 N N . ASN B 1 43 ? -7.094 -17.328 -12.031 1 71.75 43 ASN B N 1
ATOM 1339 C CA . ASN B 1 43 ? -6.656 -16.281 -12.953 1 71.75 43 ASN B CA 1
ATOM 1340 C C . ASN B 1 43 ? -5.551 -15.414 -12.344 1 71.75 43 ASN B C 1
ATOM 1342 O O . ASN B 1 43 ? -5.609 -15.07 -11.164 1 71.75 43 ASN B O 1
ATOM 1346 N N . LEU B 1 44 ? -4.441 -15.328 -13.062 1 75.38 44 LEU B N 1
ATOM 1347 C CA . LEU B 1 44 ? -3.268 -14.57 -12.648 1 75.38 44 LEU B CA 1
ATOM 1348 C C . LEU B 1 44 ? -3.662 -13.156 -12.219 1 75.38 44 LEU B C 1
ATOM 1350 O O . LEU B 1 44 ? -3.146 -12.641 -11.227 1 75.38 44 LEU B O 1
ATOM 1354 N N . ASP B 1 45 ? -4.613 -12.578 -12.922 1 80.25 45 ASP B N 1
ATOM 1355 C CA . ASP B 1 45 ? -5.055 -11.211 -12.641 1 80.25 45 ASP B CA 1
ATOM 1356 C C . ASP B 1 45 ? -5.738 -11.133 -11.273 1 80.25 45 ASP B C 1
ATOM 1358 O O . ASP B 1 45 ? -5.527 -10.172 -10.523 1 80.25 45 ASP B O 1
ATOM 1362 N N . HIS B 1 46 ? -6.434 -12.18 -11.016 1 81.38 46 HIS B N 1
ATOM 1363 C CA . HIS B 1 46 ? -7.148 -12.219 -9.742 1 81.38 46 HIS B CA 1
ATOM 1364 C C . HIS B 1 46 ? -6.188 -12.422 -8.578 1 81.38 46 HIS B C 1
ATOM 1366 O O . HIS B 1 46 ? -6.367 -11.836 -7.508 1 81.38 46 HIS B O 1
ATOM 1372 N N . ARG B 1 47 ? -5.203 -13.164 -8.836 1 82.69 47 ARG B N 1
ATOM 1373 C CA . ARG B 1 47 ? -4.195 -13.43 -7.816 1 82.69 47 ARG B CA 1
ATOM 1374 C C . ARG B 1 47 ? -3.408 -12.164 -7.48 1 82.69 47 ARG B C 1
ATOM 1376 O O . ARG B 1 47 ? -3.217 -11.844 -6.305 1 82.69 47 ARG B O 1
ATOM 1383 N N . TRP B 1 48 ? -3.053 -11.492 -8.508 1 86 48 TRP B N 1
ATOM 1384 C CA . TRP B 1 48 ? -2.268 -10.273 -8.328 1 86 48 TRP B CA 1
ATOM 1385 C C . TRP B 1 48 ? -3.074 -9.211 -7.594 1 86 48 TRP B C 1
ATOM 1387 O O . TRP B 1 48 ? -2.562 -8.547 -6.684 1 86 48 TRP B O 1
ATOM 1397 N N . LEU B 1 49 ? -4.277 -9.164 -7.957 1 88.06 49 LEU B N 1
ATOM 1398 C CA . LEU B 1 49 ? -5.16 -8.172 -7.344 1 88.06 49 LEU B CA 1
ATOM 1399 C C . LEU B 1 49 ? -5.367 -8.477 -5.863 1 88.06 49 LEU B C 1
ATOM 1401 O O . LEU B 1 49 ? -5.32 -7.57 -5.027 1 88.06 49 LEU B O 1
ATOM 1405 N N . THR B 1 50 ? -5.5 -9.672 -5.59 1 90.38 50 THR B N 1
ATOM 1406 C CA . THR B 1 50 ? -5.762 -10.102 -4.219 1 90.38 50 THR B CA 1
ATOM 1407 C C . THR B 1 50 ? -4.539 -9.859 -3.338 1 90.38 50 THR B C 1
ATOM 1409 O O . THR B 1 50 ? -4.652 -9.289 -2.254 1 90.38 50 THR B O 1
ATOM 1412 N N . ILE B 1 51 ? -3.408 -10.203 -3.838 1 90.44 51 ILE B N 1
ATOM 1413 C CA . ILE B 1 51 ? -2.176 -10.109 -3.064 1 90.44 51 ILE B CA 1
ATOM 1414 C C . ILE B 1 51 ? -1.806 -8.641 -2.859 1 90.44 51 ILE B C 1
ATOM 1416 O O . ILE B 1 51 ? -1.426 -8.242 -1.758 1 90.44 51 ILE B O 1
ATOM 1420 N N . ILE B 1 52 ? -1.994 -7.879 -3.871 1 93.12 52 ILE B N 1
ATOM 1421 C CA . ILE B 1 52 ? -1.676 -6.457 -3.816 1 93.12 52 ILE B CA 1
ATOM 1422 C C . ILE B 1 52 ? -2.611 -5.758 -2.834 1 93.12 52 ILE B C 1
ATOM 1424 O O . ILE B 1 52 ? -2.168 -4.957 -2.008 1 93.12 52 ILE B O 1
ATOM 1428 N N . THR B 1 53 ? -3.854 -6.098 -2.926 1 95.19 53 THR B N 1
ATOM 1429 C CA . THR B 1 53 ? -4.859 -5.438 -2.102 1 95.19 53 THR B CA 1
ATOM 1430 C C . THR B 1 53 ? -4.668 -5.793 -0.629 1 95.19 53 THR B C 1
ATOM 1432 O O . THR B 1 53 ? -4.547 -4.902 0.218 1 95.19 53 THR B O 1
ATOM 1435 N N . PHE B 1 54 ? -4.52 -7.023 -0.35 1 94.19 54 PHE B N 1
ATOM 1436 C CA . PHE B 1 54 ? -4.445 -7.469 1.036 1 94.19 54 PHE B CA 1
ATOM 1437 C C . PHE B 1 54 ? -3.084 -7.137 1.641 1 94.19 54 PHE B C 1
ATOM 1439 O O . PHE B 1 54 ? -3.006 -6.609 2.752 1 94.19 54 PHE B O 1
ATOM 1446 N N . GLY B 1 55 ? -2.141 -7.426 0.905 1 94.38 55 GLY B N 1
ATOM 1447 C CA . GLY B 1 55 ? -0.802 -7.137 1.396 1 94.38 55 GLY B CA 1
ATOM 1448 C C . GLY B 1 55 ? -0.487 -5.656 1.44 1 94.38 55 GLY B C 1
ATOM 1449 O O . GLY B 1 55 ? 0.087 -5.164 2.414 1 94.38 55 GLY B O 1
ATOM 1450 N N . GLY B 1 56 ? -0.815 -5 0.325 1 94.62 56 GLY B N 1
ATOM 1451 C CA . GLY B 1 56 ? -0.584 -3.564 0.268 1 94.62 56 GLY B CA 1
ATOM 1452 C C . GLY B 1 56 ? -1.289 -2.801 1.374 1 94.62 56 GLY B C 1
ATOM 1453 O O . GLY B 1 56 ? -0.69 -1.937 2.018 1 94.62 56 GLY B O 1
ATOM 1454 N N . TYR B 1 57 ? -2.465 -3.092 1.641 1 96.38 57 TYR B N 1
ATOM 1455 C CA . TYR B 1 57 ? -3.236 -2.348 2.629 1 96.38 57 TYR B CA 1
ATOM 1456 C C . TYR B 1 57 ? -2.85 -2.758 4.047 1 96.38 57 TYR B C 1
ATOM 1458 O O . TYR B 1 57 ? -3.111 -2.027 5.004 1 96.38 57 TYR B O 1
ATOM 1466 N N . CYS B 1 58 ? -2.277 -3.938 4.156 1 94.38 58 CYS B N 1
ATOM 1467 C CA . CYS B 1 58 ? -1.673 -4.262 5.441 1 94.38 58 CYS B CA 1
ATOM 1468 C C . CYS B 1 58 ? -0.561 -3.275 5.785 1 94.38 58 CYS B C 1
ATOM 1470 O O . CYS B 1 58 ? -0.48 -2.793 6.914 1 94.38 58 CYS B O 1
ATOM 1472 N N . ILE B 1 59 ? 0.217 -2.9 4.848 1 94.5 59 ILE B N 1
ATOM 1473 C CA . ILE B 1 59 ? 1.309 -1.949 5.02 1 94.5 59 ILE B CA 1
ATOM 1474 C C . ILE B 1 59 ? 0.742 -0.557 5.289 1 94.5 59 ILE B C 1
ATOM 1476 O O . ILE B 1 59 ? 1.187 0.135 6.207 1 94.5 59 ILE B O 1
ATOM 1480 N N . ILE B 1 60 ? -0.274 -0.173 4.551 1 94.06 60 ILE B N 1
ATOM 1481 C CA . ILE B 1 60 ? -0.852 1.164 4.629 1 94.06 60 ILE B CA 1
ATOM 1482 C C . ILE B 1 60 ? -1.466 1.381 6.012 1 94.06 60 ILE B C 1
ATOM 1484 O O . ILE B 1 60 ? -1.188 2.385 6.672 1 94.06 60 ILE B O 1
ATOM 1488 N N . PHE B 1 61 ? -2.234 0.444 6.527 1 93.12 61 PHE B N 1
ATOM 1489 C CA . PHE B 1 61 ? -2.885 0.598 7.824 1 93.12 61 PHE B CA 1
ATOM 1490 C C . PHE B 1 61 ? -1.857 0.571 8.953 1 93.12 61 PHE B C 1
ATOM 1492 O O . PHE B 1 61 ? -1.95 1.353 9.898 1 93.12 61 PHE B O 1
ATOM 1499 N N . SER B 1 62 ? -0.895 -0.26 8.836 1 91.19 62 SER B N 1
ATOM 1500 C CA . SER B 1 62 ? 0.156 -0.333 9.852 1 91.19 62 SER B CA 1
ATOM 1501 C C . SER B 1 62 ? 0.927 0.98 9.945 1 91.19 62 SER B C 1
ATOM 1503 O O . SER B 1 62 ? 1.232 1.451 11.039 1 91.19 62 SER B O 1
ATOM 1505 N N . THR B 1 63 ? 1.2 1.545 8.742 1 90.19 63 THR B N 1
ATOM 1506 C CA . THR B 1 63 ? 1.944 2.799 8.703 1 90.19 63 THR B CA 1
ATOM 1507 C C . THR B 1 63 ? 1.112 3.941 9.273 1 90.19 63 THR B C 1
ATOM 1509 O O . THR B 1 63 ? 1.642 4.816 9.969 1 90.19 63 THR B O 1
ATOM 1512 N N . MET B 1 64 ? -0.184 3.939 9.062 1 88.38 64 MET B N 1
ATOM 1513 C CA . MET B 1 64 ? -1.066 4.973 9.594 1 88.38 64 MET B CA 1
ATOM 1514 C C . MET B 1 64 ? -1.14 4.898 11.109 1 88.38 64 MET B C 1
ATOM 1516 O O . MET B 1 64 ? -1.125 5.926 11.789 1 88.38 64 MET B O 1
ATOM 1520 N N . ILE B 1 65 ? -1.155 3.732 11.586 1 88 65 ILE B N 1
ATOM 1521 C CA . ILE B 1 65 ? -1.202 3.535 13.031 1 88 65 ILE B CA 1
ATOM 1522 C C . ILE B 1 65 ? 0.103 4.016 13.656 1 88 65 ILE B C 1
ATOM 1524 O O . ILE B 1 65 ? 0.089 4.719 14.672 1 88 65 ILE B O 1
ATOM 1528 N N . VAL B 1 66 ? 1.235 3.709 13.016 1 87.5 66 VAL B N 1
ATOM 1529 C CA . VAL B 1 66 ? 2.543 4.129 13.508 1 87.5 66 VAL B CA 1
ATOM 1530 C C . VAL B 1 66 ? 2.635 5.652 13.5 1 87.5 66 VAL B C 1
ATOM 1532 O O . VAL B 1 66 ? 3.178 6.254 14.43 1 87.5 66 VAL B O 1
ATOM 1535 N N . THR B 1 67 ? 2.053 6.25 12.445 1 85.19 67 THR B N 1
ATOM 1536 C CA . THR B 1 67 ? 2.068 7.703 12.344 1 85.19 67 THR B CA 1
ATOM 1537 C C . THR B 1 67 ? 1.242 8.336 13.461 1 85.19 67 THR B C 1
ATOM 1539 O O . THR B 1 67 ? 1.633 9.352 14.031 1 85.19 67 THR B O 1
ATOM 1542 N N . TYR B 1 68 ? 0.159 7.715 13.742 1 82.12 68 TYR B N 1
ATOM 1543 C CA . TYR B 1 68 ? -0.667 8.188 14.852 1 82.12 68 TYR B CA 1
ATOM 1544 C C . TYR B 1 68 ? 0.079 8.086 16.172 1 82.12 68 TYR B C 1
ATOM 1546 O O . TYR B 1 68 ? -0.003 8.984 17.016 1 82.12 68 TYR B O 1
ATOM 1554 N N . LEU B 1 69 ? 0.816 7.059 16.297 1 81.19 69 LEU B N 1
ATOM 1555 C CA . LEU B 1 69 ? 1.556 6.816 17.531 1 81.19 69 LEU B CA 1
ATOM 1556 C C . LEU B 1 69 ? 2.709 7.805 17.672 1 81.19 69 LEU B C 1
ATOM 1558 O O . LEU B 1 69 ? 3.109 8.141 18.781 1 81.19 69 LEU B O 1
ATOM 1562 N N . LEU B 1 70 ? 3.246 8.258 16.531 1 81.75 70 LEU B N 1
ATOM 1563 C CA . LEU B 1 70 ? 4.336 9.227 16.562 1 81.75 70 LEU B CA 1
ATOM 1564 C C . LEU B 1 70 ? 3.812 10.625 16.844 1 81.75 70 LEU B C 1
ATOM 1566 O O . LEU B 1 70 ? 4.598 11.555 17.062 1 81.75 70 LEU B O 1
ATOM 1570 N N . GLY B 1 71 ? 2.459 10.789 17.062 1 76.06 71 GLY B N 1
ATOM 1571 C CA . GLY B 1 71 ? 1.865 12.062 17.438 1 76.06 71 GLY B CA 1
ATOM 1572 C C . GLY B 1 71 ? 1.617 12.984 16.266 1 76.06 71 GLY B C 1
ATOM 1573 O O . GLY B 1 71 ? 1.522 14.203 16.422 1 76.06 71 GLY B O 1
ATOM 1574 N N . SER B 1 72 ? 1.814 12.336 15.117 1 75.81 72 SER B N 1
ATOM 1575 C CA . SER B 1 72 ? 1.531 13.172 13.953 1 75.81 72 SER B CA 1
ATOM 1576 C C . SER B 1 72 ? 0.091 13 13.484 1 75.81 72 SER B C 1
ATOM 1578 O O . SER B 1 72 ? -0.479 11.914 13.602 1 75.81 72 SER B O 1
ATOM 1580 N N . GLY B 1 73 ? -0.559 14.008 13.211 1 73.94 73 GLY B N 1
ATOM 1581 C CA . GLY B 1 73 ? -1.9 13.93 12.656 1 73.94 73 GLY B CA 1
ATOM 1582 C C . GLY B 1 73 ? -1.916 13.594 11.18 1 73.94 73 GLY B C 1
ATOM 1583 O O . GLY B 1 73 ? -0.979 13.93 10.453 1 73.94 73 GLY B O 1
ATOM 1584 N N . VAL B 1 74 ? -2.697 12.664 10.781 1 79.38 74 VAL B N 1
ATOM 1585 C CA . VAL B 1 74 ? -2.885 12.367 9.367 1 79.38 74 VAL B CA 1
ATOM 1586 C C . VAL B 1 74 ? -3.986 13.258 8.797 1 79.38 74 VAL B C 1
ATOM 1588 O O . VAL B 1 74 ? -5.094 13.312 9.336 1 79.38 74 VAL B O 1
ATOM 1591 N N . PRO B 1 75 ? -3.529 14.023 7.832 1 83.25 75 PRO B N 1
ATOM 1592 C CA . PRO B 1 75 ? -4.559 14.875 7.23 1 83.25 75 PRO B CA 1
ATOM 1593 C C . PRO B 1 75 ? -5.75 14.07 6.703 1 83.25 75 PRO B C 1
ATOM 1595 O O . PRO B 1 75 ? -5.566 13.008 6.105 1 83.25 75 PRO B O 1
ATOM 1598 N N . ASP B 1 76 ? -6.875 14.461 6.941 1 85.88 76 ASP B N 1
ATOM 1599 C CA . ASP B 1 76 ? -8.109 13.789 6.562 1 85.88 76 ASP B CA 1
ATOM 1600 C C . ASP B 1 76 ? -8.156 13.539 5.055 1 85.88 76 ASP B C 1
ATOM 1602 O O . ASP B 1 76 ? -8.68 12.516 4.605 1 85.88 76 ASP B O 1
ATOM 1606 N N . LYS B 1 77 ? -7.633 14.461 4.332 1 84.25 77 LYS B N 1
ATOM 1607 C CA . LYS B 1 77 ? -7.672 14.359 2.875 1 84.25 77 LYS B CA 1
ATOM 1608 C C . LYS B 1 77 ? -6.887 13.148 2.389 1 84.25 77 LYS B C 1
ATOM 1610 O O . LYS B 1 77 ? -7.301 12.469 1.444 1 84.25 77 LYS B O 1
ATOM 1615 N N . MET B 1 78 ? -5.758 12.945 3.039 1 87.19 78 MET B N 1
ATOM 1616 C CA . MET B 1 78 ? -4.941 11.789 2.688 1 87.19 78 MET B CA 1
ATOM 1617 C C . MET B 1 78 ? -5.633 10.492 3.098 1 87.19 78 MET B C 1
ATOM 1619 O O . MET B 1 78 ? -5.633 9.523 2.342 1 87.19 78 MET B O 1
ATOM 1623 N N . GLU B 1 79 ? -6.195 10.516 4.207 1 90.19 79 GLU B N 1
ATOM 1624 C CA . GLU B 1 79 ? -6.879 9.336 4.723 1 90.19 79 GLU B CA 1
ATOM 1625 C C . GLU B 1 79 ? -8.07 8.961 3.846 1 90.19 79 GLU B C 1
ATOM 1627 O O . GLU B 1 79 ? -8.32 7.777 3.602 1 90.19 79 GLU B O 1
ATOM 1632 N N . ILE B 1 80 ? -8.742 10.008 3.451 1 90.62 80 ILE B N 1
ATOM 1633 C CA . ILE B 1 80 ? -9.922 9.734 2.635 1 90.62 80 ILE B CA 1
ATOM 1634 C C . ILE B 1 80 ? -9.5 9.125 1.301 1 90.62 80 ILE B C 1
ATOM 1636 O O . ILE B 1 80 ? -10.195 8.266 0.757 1 90.62 80 ILE B O 1
ATOM 1640 N N . VAL B 1 81 ? -8.477 9.555 0.751 1 91 81 VAL B N 1
ATOM 1641 C CA . VAL B 1 81 ? -7.992 9.031 -0.523 1 91 81 VAL B CA 1
ATOM 1642 C C . VAL B 1 81 ? -7.602 7.566 -0.365 1 91 81 VAL B C 1
ATOM 1644 O O . VAL B 1 81 ? -8.016 6.719 -1.16 1 91 81 VAL B O 1
ATOM 1647 N N . PHE B 1 82 ? -6.875 7.246 0.679 1 93.38 82 PHE B N 1
ATOM 1648 C CA . PHE B 1 82 ? -6.484 5.867 0.942 1 93.38 82 PHE B CA 1
ATOM 1649 C C . PHE B 1 82 ? -7.711 4.984 1.154 1 93.38 82 PHE B C 1
ATOM 1651 O O . PHE B 1 82 ? -7.773 3.867 0.64 1 93.38 82 PHE B O 1
ATOM 1658 N N . SER B 1 83 ? -8.586 5.551 1.888 1 94.75 83 SER B N 1
ATOM 1659 C CA . SER B 1 83 ? -9.781 4.777 2.223 1 94.75 83 SER B CA 1
ATOM 1660 C C . SER B 1 83 ? -10.648 4.543 0.993 1 94.75 83 SER B C 1
ATOM 1662 O O . SER B 1 83 ? -11.227 3.469 0.831 1 94.75 83 SER B O 1
ATOM 1664 N N . PHE B 1 84 ? -10.758 5.559 0.164 1 93.12 84 PHE B N 1
ATOM 1665 C CA . PHE B 1 84 ? -11.578 5.441 -1.035 1 93.12 84 PHE B CA 1
ATOM 1666 C C . PHE B 1 84 ? -10.992 4.414 -1.993 1 93.12 84 PHE B C 1
ATOM 1668 O O . PHE B 1 84 ? -11.703 3.523 -2.469 1 93.12 84 PHE B O 1
ATOM 1675 N N . VAL B 1 85 ? -9.727 4.492 -2.275 1 93.88 85 VAL B N 1
ATOM 1676 C CA . VAL B 1 85 ? -9.039 3.551 -3.154 1 93.88 85 VAL B CA 1
ATOM 1677 C C . VAL B 1 85 ? -9.141 2.141 -2.576 1 93.88 85 VAL B C 1
ATOM 1679 O O . VAL B 1 85 ? -9.438 1.187 -3.299 1 93.88 85 VAL B O 1
ATOM 1682 N N . GLY B 1 86 ? -8.898 2.025 -1.29 1 95.62 86 GLY B N 1
ATOM 1683 C CA . GLY B 1 86 ? -8.992 0.733 -0.63 1 95.62 86 GLY B CA 1
ATOM 1684 C C . GLY B 1 86 ? -10.383 0.123 -0.702 1 95.62 86 GLY B C 1
ATOM 1685 O O . GLY B 1 86 ? -10.523 -1.076 -0.949 1 95.62 86 GLY B O 1
ATOM 1686 N N . CYS B 1 87 ? -11.367 0.949 -0.46 1 95.88 87 CYS B N 1
ATOM 1687 C CA . CYS B 1 87 ? -12.734 0.458 -0.499 1 95.88 87 CYS B CA 1
ATOM 1688 C C . CYS B 1 87 ? -13.055 -0.159 -1.855 1 95.88 87 CYS B C 1
ATOM 1690 O O . CYS B 1 87 ? -13.602 -1.261 -1.927 1 95.88 87 CYS B O 1
ATOM 1692 N N . CYS B 1 88 ? -12.672 0.489 -2.924 1 95.69 88 CYS B N 1
ATOM 1693 C CA . CYS B 1 88 ? -12.906 -0.006 -4.277 1 95.69 88 CYS B CA 1
ATOM 1694 C C . CYS B 1 88 ? -12.164 -1.312 -4.52 1 95.69 88 CYS B C 1
ATOM 1696 O O . CYS B 1 88 ? -12.742 -2.273 -5.035 1 95.69 88 CYS B O 1
ATOM 1698 N N . LEU B 1 89 ? -10.938 -1.408 -4.109 1 95.56 89 LEU B N 1
ATOM 1699 C CA . LEU B 1 89 ? -10.102 -2.582 -4.332 1 95.56 89 LEU B CA 1
ATOM 1700 C C . LEU B 1 89 ? -10.625 -3.777 -3.541 1 95.56 89 LEU B C 1
ATOM 1702 O O . LEU B 1 89 ? -10.688 -4.895 -4.066 1 95.56 89 LEU B O 1
ATOM 1706 N N . PHE B 1 90 ? -10.969 -3.588 -2.307 1 96.94 90 PHE B N 1
ATOM 1707 C CA . PHE B 1 90 ? -11.43 -4.68 -1.457 1 96.94 90 PHE B CA 1
ATOM 1708 C C . PHE B 1 90 ? -12.758 -5.227 -1.95 1 96.94 90 PHE B C 1
ATOM 1710 O O . PHE B 1 90 ? -12.977 -6.441 -1.954 1 96.94 90 PHE B O 1
ATOM 1717 N N . ILE B 1 91 ? -13.641 -4.367 -2.277 1 96.19 91 ILE B N 1
ATOM 1718 C CA . ILE B 1 91 ? -14.945 -4.801 -2.771 1 96.19 91 ILE B CA 1
ATOM 1719 C C . ILE B 1 91 ? -14.773 -5.547 -4.094 1 96.19 91 ILE B C 1
ATOM 1721 O O . ILE B 1 91 ? -15.391 -6.59 -4.309 1 96.19 91 ILE B O 1
ATOM 1725 N N . ALA B 1 92 ? -13.945 -5.027 -4.992 1 94 92 ALA B N 1
ATOM 1726 C CA . ALA B 1 92 ? -13.664 -5.688 -6.262 1 94 92 ALA B CA 1
ATOM 1727 C C . ALA B 1 92 ? -13.062 -7.066 -6.043 1 94 92 ALA B C 1
ATOM 1729 O O . ALA B 1 92 ? -13.508 -8.055 -6.633 1 94 92 ALA B O 1
ATOM 1730 N N . THR B 1 93 ? -12.055 -7.148 -5.16 1 93 93 THR B N 1
ATOM 1731 C CA . THR B 1 93 ? -11.398 -8.414 -4.855 1 93 93 THR B CA 1
ATOM 1732 C C . THR B 1 93 ? -12.375 -9.391 -4.211 1 93 93 THR B C 1
ATOM 1734 O O . THR B 1 93 ? -12.406 -10.57 -4.57 1 93 93 THR B O 1
ATOM 1737 N N . GLY B 1 94 ? -13.156 -8.969 -3.242 1 92.88 94 GLY B N 1
ATOM 1738 C CA . GLY B 1 94 ? -14.133 -9.82 -2.58 1 92.88 94 GLY B CA 1
ATOM 1739 C C . GLY B 1 94 ? -15.188 -10.367 -3.525 1 92.88 94 GLY B C 1
ATOM 1740 O O . GLY B 1 94 ? -15.57 -11.531 -3.43 1 92.88 94 GLY B O 1
ATOM 1741 N N . SER B 1 95 ? -15.688 -9.477 -4.418 1 91.56 95 SER B N 1
ATOM 1742 C CA . SER B 1 95 ? -16.719 -9.883 -5.367 1 91.56 95 SER B CA 1
ATOM 1743 C C . SER B 1 95 ? -16.219 -10.984 -6.293 1 91.56 95 SER B C 1
ATOM 1745 O O . SER B 1 95 ? -16.953 -11.914 -6.625 1 91.56 95 SER B O 1
ATOM 1747 N N . VAL B 1 96 ? -15.008 -10.883 -6.715 1 87.25 96 VAL B N 1
ATOM 1748 C CA . VAL B 1 96 ? -14.414 -11.883 -7.594 1 87.25 96 VAL B CA 1
ATOM 1749 C C . VAL B 1 96 ? -14.266 -13.203 -6.844 1 87.25 96 VAL B C 1
ATOM 1751 O O . VAL B 1 96 ? -14.5 -14.273 -7.41 1 87.25 96 VAL B O 1
ATOM 1754 N N . HIS B 1 97 ? -13.898 -13.141 -5.621 1 85.88 97 HIS B N 1
ATOM 1755 C CA . HIS B 1 97 ? -13.719 -14.352 -4.82 1 85.88 97 HIS B CA 1
ATOM 1756 C C . HIS B 1 97 ? -15.047 -15.039 -4.547 1 85.88 97 HIS B C 1
ATOM 1758 O O . HIS B 1 97 ? -15.133 -16.266 -4.555 1 85.88 97 HIS B O 1
ATOM 1764 N N . VAL B 1 98 ? -16.078 -14.297 -4.258 1 84.38 98 VAL B N 1
ATOM 1765 C CA . VAL B 1 98 ? -17.406 -14.852 -3.975 1 84.38 98 VAL B CA 1
ATOM 1766 C C . VAL B 1 98 ? -17.984 -15.477 -5.242 1 84.38 98 VAL B C 1
ATOM 1768 O O . VAL B 1 98 ? -18.609 -16.531 -5.188 1 84.38 98 VAL B O 1
ATOM 1771 N N . GLU B 1 99 ? -17.766 -14.859 -6.312 1 83.19 99 GLU B N 1
ATOM 1772 C CA . GLU B 1 99 ? -18.297 -15.359 -7.57 1 83.19 99 GLU B CA 1
ATOM 1773 C C . GLU B 1 99 ? -17.578 -16.625 -8.023 1 83.19 99 GLU B C 1
ATOM 1775 O O . GLU B 1 99 ? -18.203 -17.562 -8.516 1 83.19 99 GLU B O 1
ATOM 1780 N N . HIS B 1 100 ? -16.312 -16.703 -7.863 1 75.38 100 HIS B N 1
ATOM 1781 C CA . HIS B 1 100 ? -15.539 -17.812 -8.414 1 75.38 100 HIS B CA 1
ATOM 1782 C C . HIS B 1 100 ? -15.406 -18.953 -7.402 1 75.38 100 HIS B C 1
ATOM 1784 O O . HIS B 1 100 ? -15.211 -20.109 -7.781 1 75.38 100 HIS B O 1
ATOM 1790 N N . HIS B 1 101 ? -15.602 -18.641 -6.207 1 70.88 101 HIS B N 1
ATOM 1791 C CA . HIS B 1 101 ? -15.383 -19.688 -5.207 1 70.88 101 HIS B CA 1
ATOM 1792 C C . HIS B 1 101 ? -16.656 -19.984 -4.43 1 70.88 101 HIS B C 1
ATOM 1794 O O . HIS B 1 101 ? -16.625 -20.188 -3.215 1 70.88 101 HIS B O 1
ATOM 1800 N N . SER B 1 102 ? -17.734 -20.047 -5.148 1 67.69 102 SER B N 1
ATOM 1801 C CA . SER B 1 102 ? -19.016 -20.344 -4.508 1 67.69 102 SER B CA 1
ATOM 1802 C C . SER B 1 102 ? -19.016 -21.734 -3.904 1 67.69 102 SER B C 1
ATOM 1804 O O . SER B 1 102 ? -19.797 -22.016 -2.984 1 67.69 102 SER B O 1
ATOM 1806 N N . GLY B 1 103 ? -18.094 -22.484 -4.238 1 71.44 103 GLY B N 1
ATOM 1807 C CA . GLY B 1 103 ? -18.078 -23.844 -3.744 1 71.44 103 GLY B CA 1
ATOM 1808 C C . GLY B 1 103 ? -17 -24.109 -2.707 1 71.44 103 GLY B C 1
ATOM 1809 O O . GLY B 1 103 ? -16.938 -25.188 -2.129 1 71.44 103 GLY B O 1
ATOM 1810 N N . ASN B 1 104 ? -16.203 -23.109 -2.504 1 77 104 ASN B N 1
ATOM 1811 C CA . ASN B 1 104 ? -15.117 -23.25 -1.542 1 77 104 ASN B CA 1
ATOM 1812 C C . ASN B 1 104 ? -15.336 -22.375 -0.311 1 77 104 ASN B C 1
ATOM 1814 O O . ASN B 1 104 ? -15.406 -21.156 -0.42 1 77 104 ASN B O 1
ATOM 1818 N N . ASP B 1 105 ? -15.602 -23 0.783 1 80.88 105 ASP B N 1
ATOM 1819 C CA . ASP B 1 105 ? -15.875 -22.297 2.027 1 80.88 105 ASP B CA 1
ATOM 1820 C C . ASP B 1 105 ? -14.789 -21.266 2.322 1 80.88 105 ASP B C 1
ATOM 1822 O O . ASP B 1 105 ? -15.086 -20.141 2.762 1 80.88 105 ASP B O 1
ATOM 1826 N N . THR B 1 106 ? -13.539 -21.641 2.031 1 80.06 106 THR B N 1
ATOM 1827 C CA . THR B 1 106 ? -12.422 -20.734 2.301 1 80.06 106 THR B CA 1
ATOM 1828 C C . THR B 1 106 ? -12.461 -19.531 1.36 1 80.06 106 THR B C 1
ATOM 1830 O O . THR B 1 106 ? -12.227 -18.406 1.783 1 80.06 106 THR B O 1
ATOM 1833 N N . GLY B 1 107 ? -12.836 -19.812 0.109 1 81.12 107 GLY B N 1
ATOM 1834 C CA . GLY B 1 107 ? -12.953 -18.734 -0.867 1 81.12 107 GLY B CA 1
ATOM 1835 C C . GLY B 1 107 ? -14.094 -17.781 -0.57 1 81.12 107 GLY B C 1
ATOM 1836 O O . GLY B 1 107 ? -13.945 -16.562 -0.717 1 81.12 107 GLY B O 1
ATOM 1837 N N . LEU B 1 108 ? -15.141 -18.328 -0.071 1 83.56 108 LEU B N 1
ATOM 1838 C CA . LEU B 1 108 ? -16.297 -17.5 0.265 1 83.56 108 LEU B CA 1
ATOM 1839 C C . LEU B 1 108 ? -16.031 -16.656 1.509 1 83.56 108 LEU B C 1
ATOM 1841 O O . LEU B 1 108 ? -16.469 -15.516 1.596 1 83.56 108 LEU B O 1
ATOM 1845 N N . ALA B 1 109 ? -15.344 -17.25 2.432 1 87.12 109 ALA B N 1
ATOM 1846 C CA . ALA B 1 109 ? -14.992 -16.531 3.648 1 87.12 109 ALA B CA 1
ATOM 1847 C C . ALA B 1 109 ? -14.062 -15.359 3.34 1 87.12 109 ALA B C 1
ATOM 1849 O O . ALA B 1 109 ? -14.273 -14.242 3.826 1 87.12 109 ALA B O 1
ATOM 1850 N N . MET B 1 110 ? -13.164 -15.586 2.5 1 87.88 110 MET B N 1
ATOM 1851 C CA . MET B 1 110 ? -12.227 -14.539 2.104 1 87.88 110 MET B CA 1
ATOM 1852 C C . MET B 1 110 ? -12.945 -13.422 1.357 1 87.88 110 MET B C 1
ATOM 1854 O O . MET B 1 110 ? -12.656 -12.242 1.567 1 87.88 110 MET B O 1
ATOM 1858 N N . GLY B 1 111 ? -13.828 -13.875 0.508 1 90.69 111 GLY B N 1
ATOM 1859 C CA . GLY B 1 111 ? -14.594 -12.891 -0.238 1 90.69 111 GLY B CA 1
ATOM 1860 C C . GLY B 1 111 ? -15.5 -12.055 0.641 1 90.69 111 GLY B C 1
ATOM 1861 O O . GLY B 1 111 ? -15.531 -10.82 0.521 1 90.69 111 GLY B O 1
ATOM 1862 N N . SER B 1 112 ? -16.188 -12.703 1.513 1 93.75 112 SER B N 1
ATOM 1863 C CA . SER B 1 112 ? -17.125 -12 2.391 1 93.75 112 SER B CA 1
ATOM 1864 C C . SER B 1 112 ? -16.391 -11.047 3.326 1 93.75 112 SER B C 1
ATOM 1866 O O . SER B 1 112 ? -16.812 -9.906 3.514 1 93.75 112 SER B O 1
ATOM 1868 N N . LEU B 1 113 ? -15.336 -11.508 3.871 1 94.75 113 LEU B N 1
ATOM 1869 C CA . LEU B 1 113 ? -14.562 -10.672 4.777 1 94.75 113 LEU B CA 1
ATOM 1870 C C . LEU B 1 113 ? -13.969 -9.477 4.035 1 94.75 113 LEU B C 1
ATOM 1872 O O . LEU B 1 113 ? -13.867 -8.383 4.594 1 94.75 113 LEU B O 1
ATOM 1876 N N . SER B 1 114 ? -13.555 -9.688 2.852 1 95.44 114 SER B N 1
ATOM 1877 C CA . SER B 1 114 ? -13.023 -8.609 2.031 1 95.44 114 SER B CA 1
ATOM 1878 C C . SER B 1 114 ? -14.07 -7.535 1.771 1 95.44 114 SER B C 1
ATOM 1880 O O . SER B 1 114 ? -13.789 -6.34 1.869 1 95.44 114 SER B O 1
ATOM 1882 N N . ILE B 1 115 ? -15.258 -7.93 1.474 1 96 115 ILE B N 1
ATOM 1883 C CA . ILE B 1 115 ? -16.344 -6.992 1.226 1 96 115 ILE B CA 1
ATOM 1884 C C . ILE B 1 115 ? -16.656 -6.215 2.502 1 96 115 ILE B C 1
ATOM 1886 O O . ILE B 1 115 ? -16.875 -5.004 2.459 1 96 115 ILE B O 1
ATOM 1890 N N . ILE B 1 116 ? -16.656 -6.883 3.578 1 96.69 116 ILE B N 1
ATOM 1891 C CA . ILE B 1 116 ? -16.891 -6.242 4.867 1 96.69 116 ILE B CA 1
ATOM 1892 C C . ILE B 1 116 ? -15.836 -5.168 5.105 1 96.69 116 ILE B C 1
ATOM 1894 O O . ILE B 1 116 ? -16.156 -4.043 5.496 1 96.69 116 ILE B O 1
ATOM 1898 N N . THR B 1 117 ? -14.594 -5.52 4.859 1 96.94 117 THR B N 1
ATOM 1899 C CA . THR B 1 117 ? -13.516 -4.559 5.023 1 96.94 117 THR B CA 1
ATOM 1900 C C . THR B 1 117 ? -13.727 -3.346 4.117 1 96.94 117 THR B C 1
ATOM 1902 O O . THR B 1 117 ? -13.492 -2.209 4.531 1 96.94 117 THR B O 1
ATOM 1905 N N . GLY B 1 118 ? -14.219 -3.607 2.904 1 96.81 118 GLY B N 1
ATOM 1906 C CA . GLY B 1 118 ? -14.539 -2.52 1.992 1 96.81 118 GLY B CA 1
ATOM 1907 C C . GLY B 1 118 ? -15.625 -1.601 2.518 1 96.81 118 GLY B C 1
ATOM 1908 O O . GLY B 1 118 ? -15.516 -0.378 2.408 1 96.81 118 GLY B O 1
ATOM 1909 N N . ILE B 1 119 ? -16.641 -2.146 3.096 1 96.19 119 ILE B N 1
ATOM 1910 C CA . ILE B 1 119 ? -17.75 -1.381 3.643 1 96.19 119 ILE B CA 1
ATOM 1911 C C . ILE B 1 119 ? -17.266 -0.54 4.824 1 96.19 119 ILE B C 1
ATOM 1913 O O . ILE B 1 119 ? -17.656 0.623 4.965 1 96.19 119 ILE B O 1
ATOM 1917 N N . ILE B 1 120 ? -16.438 -1.082 5.602 1 96.25 120 ILE B N 1
ATOM 1918 C CA . ILE B 1 120 ? -15.891 -0.357 6.738 1 96.25 120 ILE B CA 1
ATOM 1919 C C . ILE B 1 120 ? -15.062 0.828 6.246 1 96.25 120 ILE B C 1
ATOM 1921 O O . ILE B 1 120 ? -15.141 1.924 6.809 1 96.25 120 ILE B O 1
ATOM 1925 N N . LEU B 1 121 ? -14.297 0.614 5.238 1 96.19 121 LEU B N 1
ATOM 1926 C CA . LEU B 1 121 ? -13.508 1.693 4.652 1 96.19 121 LEU B CA 1
ATOM 1927 C C . LEU B 1 121 ? -14.414 2.775 4.074 1 96.19 121 LEU B C 1
ATOM 1929 O O . LEU B 1 121 ? -14.086 3.961 4.121 1 96.19 121 LEU B O 1
ATOM 1933 N N . PHE B 1 122 ? -15.477 2.297 3.559 1 94.38 122 PHE B N 1
ATOM 1934 C CA . PHE B 1 122 ? -16.453 3.248 3.049 1 94.38 122 PHE B CA 1
ATOM 1935 C C . PHE B 1 122 ? -17 4.113 4.176 1 94.38 122 PHE B C 1
ATOM 1937 O O . PHE B 1 122 ? -17.109 5.332 4.039 1 94.38 122 PHE B O 1
ATOM 1944 N N . LEU B 1 123 ? -17.375 3.514 5.238 1 94.31 123 LEU B N 1
ATOM 1945 C CA . LEU B 1 123 ? -17.859 4.25 6.402 1 94.31 123 LEU B CA 1
ATOM 1946 C C . LEU B 1 123 ? -16.781 5.207 6.922 1 94.31 123 LEU B C 1
ATOM 1948 O O . LEU B 1 123 ? -17.094 6.324 7.336 1 94.31 123 LEU B O 1
ATOM 1952 N N . ASP B 1 124 ? -15.578 4.762 6.887 1 91.88 124 ASP B N 1
ATOM 1953 C CA . ASP B 1 124 ? -14.461 5.617 7.277 1 91.88 124 ASP B CA 1
ATOM 1954 C C . ASP B 1 124 ? -14.391 6.863 6.398 1 91.88 124 ASP B C 1
ATOM 1956 O O . ASP B 1 124 ? -14.133 7.961 6.891 1 91.88 124 ASP B O 1
ATOM 1960 N N . CYS B 1 125 ? -14.641 6.691 5.145 1 90.94 125 CYS B N 1
ATOM 1961 C CA . CYS B 1 125 ? -14.641 7.812 4.211 1 90.94 125 CYS B CA 1
ATOM 1962 C C . CYS B 1 125 ? -15.727 8.82 4.57 1 90.94 125 CYS B C 1
ATOM 1964 O O . CYS B 1 125 ? -15.5 10.031 4.523 1 90.94 125 CYS B O 1
ATOM 1966 N N . ILE B 1 126 ? -16.828 8.305 4.914 1 92.5 126 ILE B N 1
ATOM 1967 C CA . ILE B 1 126 ? -17.953 9.172 5.266 1 92.5 126 ILE B CA 1
ATOM 1968 C C . ILE B 1 126 ? -17.641 9.938 6.543 1 92.5 126 ILE B C 1
ATOM 1970 O O . ILE B 1 126 ? -17.906 11.141 6.637 1 92.5 126 ILE B O 1
ATOM 1974 N N . LEU B 1 127 ? -17.078 9.273 7.457 1 90.75 127 LEU B N 1
ATOM 1975 C CA . LEU B 1 127 ? -16.719 9.914 8.719 1 90.75 127 LEU B CA 1
ATOM 1976 C C . LEU B 1 127 ? -15.648 10.977 8.508 1 90.75 127 LEU B C 1
ATOM 1978 O O . LEU B 1 127 ? -15.695 12.039 9.125 1 90.75 127 LEU B O 1
ATOM 1982 N N . LEU B 1 128 ? -14.719 10.648 7.676 1 89.94 128 LEU B N 1
ATOM 1983 C CA . LEU B 1 128 ? -13.656 11.609 7.383 1 89.94 128 LEU B CA 1
ATOM 1984 C C . LEU B 1 128 ? -14.203 12.805 6.605 1 89.94 128 LEU B C 1
ATOM 1986 O O . LEU B 1 128 ? -13.789 13.945 6.844 1 89.94 128 LEU B O 1
ATOM 1990 N N . ALA B 1 129 ? -15.062 12.547 5.695 1 90.69 129 ALA B N 1
ATOM 1991 C CA . ALA B 1 129 ? -15.68 13.633 4.941 1 90.69 129 ALA B CA 1
ATOM 1992 C C . ALA B 1 129 ? -16.469 14.555 5.859 1 90.69 129 ALA B C 1
ATOM 1994 O O . ALA B 1 129 ? -16.453 15.773 5.688 1 90.69 129 ALA B O 1
ATOM 1995 N N . LYS B 1 130 ? -17.125 14.008 6.801 1 91.31 130 LYS B N 1
ATOM 1996 C CA . LYS B 1 130 ? -17.891 14.797 7.773 1 91.31 130 LYS B CA 1
ATOM 1997 C C . LYS B 1 130 ? -16.953 15.617 8.656 1 91.31 130 LYS B C 1
ATOM 1999 O O . LYS B 1 130 ? -17.25 16.766 8.984 1 91.31 130 LYS B O 1
ATOM 2004 N N . ALA B 1 131 ? -15.898 14.938 8.992 1 86.56 131 ALA B N 1
ATOM 2005 C CA . ALA B 1 131 ? -14.914 15.641 9.797 1 86.56 131 ALA B CA 1
ATOM 2006 C C . ALA B 1 131 ? -14.297 16.797 9.023 1 86.56 131 ALA B C 1
ATOM 2008 O O . ALA B 1 131 ? -14.062 17.875 9.578 1 86.56 131 ALA B O 1
ATOM 2009 N N . MET B 1 132 ? -14.086 16.688 7.824 1 86.12 132 MET B N 1
ATOM 2010 C CA . MET B 1 132 ? -13.531 17.734 6.977 1 86.12 132 MET B CA 1
ATOM 2011 C C . MET B 1 132 ? -14.523 18.891 6.809 1 86.12 132 MET B C 1
ATOM 2013 O O . MET B 1 132 ? -14.133 20.047 6.801 1 86.12 132 MET B O 1
ATOM 2017 N N . LYS B 1 133 ? -15.727 18.5 6.641 1 88.94 133 LYS B N 1
ATOM 2018 C CA . LYS B 1 133 ? -16.781 19.516 6.535 1 88.94 133 LYS B CA 1
ATOM 2019 C C . LYS B 1 133 ? -16.906 20.312 7.832 1 88.94 133 LYS B C 1
ATOM 2021 O O . LYS B 1 133 ? -17.062 21.531 7.805 1 88.94 133 LYS B O 1
ATOM 2026 N N . ALA B 1 134 ? -16.734 19.562 8.867 1 86.38 134 ALA B N 1
ATOM 2027 C CA . ALA B 1 134 ? -16.828 20.203 10.172 1 86.38 134 ALA B CA 1
ATOM 2028 C C . ALA B 1 134 ? -15.664 21.156 10.406 1 86.38 134 ALA B C 1
ATOM 2030 O O . ALA B 1 134 ? -15.812 22.188 11.078 1 86.38 134 ALA B O 1
ATOM 2031 N N . ARG B 1 135 ? -14.539 20.891 9.844 1 82.12 135 ARG B N 1
ATOM 2032 C CA . ARG B 1 135 ? -13.352 21.719 10.039 1 82.12 135 ARG B CA 1
ATOM 2033 C C . ARG B 1 135 ? -13.25 22.797 8.961 1 82.12 135 ARG B C 1
ATOM 2035 O O . ARG B 1 135 ? -12.344 23.641 8.992 1 82.12 135 ARG B O 1
ATOM 2042 N N . GLY B 1 136 ? -14.07 22.734 8.023 1 77.44 136 GLY B N 1
ATOM 2043 C CA . GLY B 1 136 ? -14.156 23.75 6.992 1 77.44 136 GLY B CA 1
ATOM 2044 C C . GLY B 1 136 ? -13.188 23.531 5.848 1 77.44 136 GLY B C 1
ATOM 2045 O O . GLY B 1 136 ? -12.766 24.469 5.184 1 77.44 136 GLY B O 1
ATOM 2046 N N . GLN B 1 137 ? -12.789 22.328 5.719 1 73.94 137 GLN B N 1
ATOM 2047 C CA . GLN B 1 137 ? -11.82 22.047 4.66 1 73.94 137 GLN B CA 1
ATOM 2048 C C . GLN B 1 137 ? -12.523 21.766 3.334 1 73.94 137 GLN B C 1
ATOM 2050 O O . GLN B 1 137 ? -11.898 21.828 2.273 1 73.94 137 GLN B O 1
ATOM 2055 N N . ILE B 1 138 ? -13.68 21.344 3.439 1 66.38 138 ILE B N 1
ATOM 2056 C CA . ILE B 1 138 ? -14.547 21.25 2.271 1 66.38 138 ILE B CA 1
ATOM 2057 C C . ILE B 1 138 ? -15.891 21.906 2.568 1 66.38 138 ILE B C 1
ATOM 2059 O O . ILE B 1 138 ? -16.281 22.031 3.73 1 66.38 138 ILE B O 1
#

Nearest PDB structures (foldseek):
  6ek9-assembly1_A  TM=6.988E-01  e=4.327E-01  Streptomyces lividans
  5nqm-assembly1_A  TM=7.032E-01  e=5.268E-01  Methylosinus trichosporium OB3b
  6q58-assembly1_A  TM=7.185E-01  e=7.078E-01  Streptomyces lividans 1326
  1x8z-assembly2_C  TM=7.286E-01  e=3.417E+00  Arabidopsis thaliana
  5nqm-assembly1_A  TM=7.034E-01  e=3.845E-01  Methylosinus trichosporium OB3b

Organism: Tigriopus californicus (NCBI:txid6832)

Secondary structure (DSSP, 8-state):
----HHHHHSHHHHHHHHHHHHHHHHHHHHHHHHHH-TTT---HHHHHHHHHHHHHHHHHHHHHHHHHHTTPPPPHHHHHHHHHHHHHHHHHHHHHHHHHTTT-HHHHHHHHHHHHHHHHHHHHHHHHHHHHHHHT--/----HHHHTSHHHHHHHHHHHHHHHHHHHHHHHHHH-TTT---HHHHHHHHHHHHHHHHHHHHHHHHHHTTPPPPHHHHHHHHHHHHHHHHHHHHHHHHHTTT-HHHHHHHHHHHHHHHHHHHHHHHHHHHHHHHT--

Solvent-accessible surface area (backbone atoms only — not comparable to full-atom values): 13706 Å² total; per-residue (Å²): 124,60,58,34,58,68,54,47,64,31,75,68,34,49,51,45,51,51,47,35,53,51,32,50,54,42,40,55,48,51,50,53,41,54,70,69,34,70,73,74,53,77,43,70,69,57,43,51,50,43,43,18,49,32,48,21,47,40,52,52,39,53,49,51,52,52,26,31,39,63,52,45,77,74,51,53,68,48,52,34,50,51,26,50,57,45,18,55,49,28,33,53,46,10,52,52,30,36,68,73,20,73,82,34,70,69,36,33,49,42,9,52,52,28,33,50,50,13,52,50,27,46,51,49,32,51,52,38,52,50,50,33,43,73,71,62,76,92,124,59,57,32,60,70,54,48,64,31,75,69,34,48,50,44,50,50,47,35,53,52,32,50,54,43,40,54,49,51,50,55,41,54,71,68,34,69,71,74,52,76,42,70,69,58,43,52,49,41,44,18,48,31,47,20,46,40,53,52,38,52,48,51,50,51,26,32,39,63,52,45,74,74,50,53,68,49,51,34,50,54,24,50,56,45,19,54,48,28,34,53,46,10,52,51,30,38,68,73,19,74,85,34,71,69,36,32,49,42,8,52,52,27,33,50,50,13,52,52,27,44,52,49,31,52,53,38,52,51,50,33,44,72,71,62,75,92

Foldseek 3Di:
DAQCVVLCPPPLNVLLVVLLVLLVVLQVLLVVCVVPPPPQPVDPVLNVLSCCLSVVVNVVSVVVSVCSRVVHDDQLVVLLVVLQVSLVSLQVSLVVLCVRPVPPPSSNVSSVSSNVSSVSSVVSNVVSVVVCVVVVVD/DAQCVVLCPPPLNVLLVVLLVLLVVLQVLLVVCVVPPCPQPVDPVLNVLSCCLSVVVNVVSVVVSVCSRVVHDDQLVVLLVVLQVSLVSLQVSLVVLCVRPVPPPSSNVSSVSSNVSSVSSVVSNVVSVVVCVVVPVD

Radius of gyration: 18.98 Å; Cα contacts (8 Å, |Δi|>4): 379; chains: 2; bounding box: 41×50×42 Å

pLDDT: mean 83.41, std 13.24, range [38.22, 96.94]